Protein AF-A0A7L1SGS3-F1 (afdb_monomer_lite)

Sequence (192 aa):
SLKTLIPHTDGEKLSKAAILQQTAEYIFSLEQEKTRLLQQNTQLKRFIQEFSGSSPKRRRAEDKDEGIGSPDIWEDEKAEDLRREMIELRQQLDKERSVRMMLEEQVRSLEAHMYPEKLKVIAQQVQLQQQQEQVRLLHQEKLEREQQIRTQLLPSHAPPAPTHHPTVIVPAPPPSHHVTVVTMGPSSVINT

Organism: Aramus guarauna (NCBI:txid54356)

Radius of gyration: 50.75 Å; chains: 1; bounding box: 124×32×112 Å

Structure (mmCIF, N/CA/C/O backbone):
data_AF-A0A7L1SGS3-F1
#
_entry.id   AF-A0A7L1SGS3-F1
#
loop_
_atom_site.group_PDB
_atom_site.id
_atom_site.type_symbol
_atom_site.label_atom_id
_atom_site.label_alt_id
_atom_site.label_comp_id
_atom_site.label_asym_id
_atom_site.label_entity_id
_atom_site.label_seq_id
_atom_site.pdbx_PDB_ins_code
_atom_site.Cartn_x
_atom_site.Cartn_y
_atom_site.Cartn_z
_atom_site.occupancy
_atom_site.B_iso_or_equiv
_atom_site.auth_seq_id
_atom_site.auth_comp_id
_atom_site.auth_asym_id
_atom_site.auth_atom_id
_atom_site.pdbx_PDB_model_num
ATOM 1 N N . SER A 1 1 ? 27.001 -10.74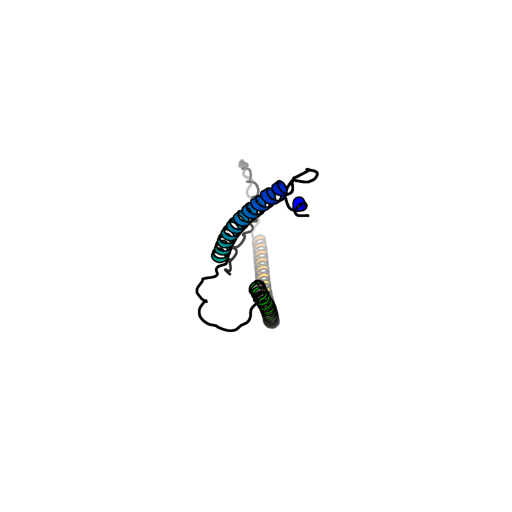2 -40.747 1.00 82.62 1 SER A N 1
ATOM 2 C CA . SER A 1 1 ? 27.158 -9.866 -41.932 1.00 82.62 1 SER A CA 1
ATOM 3 C C . SER A 1 1 ? 26.370 -8.594 -41.670 1.00 82.62 1 SER A C 1
ATOM 5 O O . SER A 1 1 ? 25.299 -8.734 -41.105 1.00 82.62 1 SER A O 1
ATOM 7 N N . LEU A 1 2 ? 26.840 -7.394 -42.047 1.00 86.38 2 LEU A N 1
ATOM 8 C CA . LEU A 1 2 ? 26.108 -6.132 -41.785 1.00 86.38 2 LEU A CA 1
ATOM 9 C C . LEU A 1 2 ? 24.661 -6.163 -42.298 1.00 86.38 2 LEU A C 1
ATOM 11 O O . LEU A 1 2 ? 23.760 -5.659 -41.644 1.00 86.38 2 LEU A O 1
ATOM 15 N N . LYS A 1 3 ? 24.437 -6.858 -43.416 1.00 86.19 3 LYS A N 1
ATOM 16 C CA . LYS A 1 3 ? 23.119 -7.051 -44.018 1.00 86.19 3 LYS A CA 1
ATOM 17 C C . LYS A 1 3 ? 22.059 -7.596 -43.041 1.00 86.19 3 LYS A C 1
ATOM 19 O O . LYS A 1 3 ? 20.924 -7.172 -43.112 1.00 86.19 3 LYS A O 1
ATOM 24 N N . THR A 1 4 ? 22.407 -8.476 -42.098 1.00 89.69 4 THR A N 1
ATOM 25 C CA . THR A 1 4 ? 21.419 -9.075 -41.170 1.00 89.69 4 THR A CA 1
ATOM 26 C C . THR A 1 4 ? 20.940 -8.121 -40.073 1.00 89.69 4 THR A C 1
ATOM 28 O O . THR A 1 4 ? 20.068 -8.483 -39.295 1.00 89.69 4 THR A O 1
ATOM 31 N N . LEU A 1 5 ? 21.561 -6.947 -39.946 1.00 90.81 5 LEU A N 1
ATOM 32 C CA . LEU A 1 5 ? 21.212 -5.930 -38.950 1.00 90.81 5 LEU A CA 1
ATOM 33 C C . LEU A 1 5 ? 20.372 -4.797 -39.549 1.00 90.81 5 LEU A C 1
ATOM 35 O O . LEU A 1 5 ? 19.861 -3.970 -38.799 1.00 90.81 5 LEU A O 1
ATOM 39 N N . ILE A 1 6 ? 20.245 -4.749 -40.879 1.00 89.94 6 ILE A N 1
ATOM 40 C CA . ILE A 1 6 ? 19.448 -3.746 -41.580 1.00 89.94 6 ILE A CA 1
ATOM 41 C C . ILE A 1 6 ? 18.007 -4.273 -41.661 1.00 89.94 6 ILE A C 1
ATOM 43 O O . ILE A 1 6 ? 17.799 -5.353 -42.231 1.00 89.94 6 ILE A O 1
ATOM 47 N N . PRO A 1 7 ? 17.014 -3.545 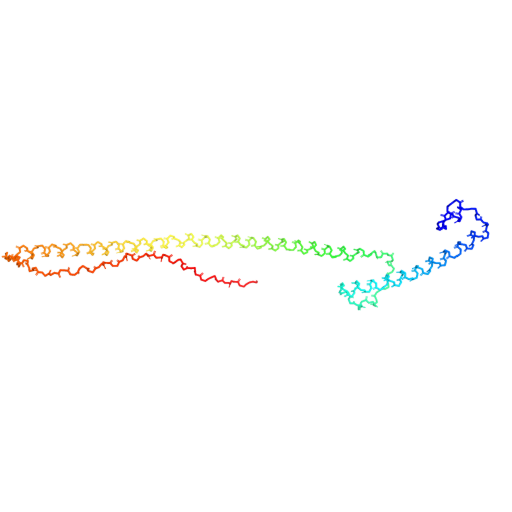-41.115 1.00 88.12 7 PRO A N 1
ATOM 48 C CA . PRO A 1 7 ? 15.622 -3.978 -41.127 1.00 88.12 7 PRO A CA 1
ATOM 49 C C . PRO A 1 7 ? 15.131 -4.298 -42.541 1.00 88.12 7 PRO A C 1
ATOM 51 O O . PRO A 1 7 ? 15.420 -3.565 -43.483 1.00 88.12 7 PRO A O 1
ATOM 54 N N . HIS A 1 8 ? 14.348 -5.369 -42.676 1.00 81.44 8 HIS A N 1
ATOM 55 C CA . HIS A 1 8 ? 13.628 -5.722 -43.908 1.00 81.44 8 HIS A CA 1
ATOM 56 C C . HIS A 1 8 ? 14.492 -6.016 -45.155 1.00 81.44 8 HIS A C 1
ATOM 58 O O . HIS A 1 8 ? 13.982 -5.940 -46.266 1.00 81.44 8 HIS A O 1
ATOM 64 N N . THR A 1 9 ? 15.766 -6.404 -45.005 1.00 80.94 9 THR A N 1
ATOM 65 C CA . THR A 1 9 ? 16.658 -6.727 -46.150 1.00 80.94 9 THR A CA 1
ATOM 66 C C . THR A 1 9 ? 16.855 -8.232 -46.404 1.00 80.94 9 THR A C 1
ATOM 68 O O . THR A 1 9 ? 17.730 -8.652 -47.180 1.00 80.94 9 THR A O 1
ATOM 71 N N . ASP A 1 10 ? 16.053 -9.079 -45.756 1.00 75.00 10 ASP A N 1
ATOM 72 C CA . ASP A 1 10 ? 16.186 -10.533 -45.839 1.00 75.00 10 ASP A CA 1
ATOM 73 C C . ASP A 1 10 ? 15.899 -11.039 -47.260 1.00 75.00 10 ASP A C 1
ATOM 75 O O . ASP A 1 10 ? 14.855 -10.784 -47.852 1.00 75.00 10 ASP A O 1
ATOM 79 N N . GLY A 1 11 ? 16.866 -11.758 -47.838 1.00 72.00 11 GLY A N 1
ATOM 80 C CA . GLY A 1 11 ? 16.771 -12.290 -49.204 1.00 72.00 11 GLY A CA 1
ATOM 81 C C . GLY A 1 11 ? 17.168 -11.327 -50.334 1.00 72.00 11 GLY A C 1
ATOM 82 O O . GLY A 1 11 ? 17.450 -11.794 -51.437 1.00 72.00 11 GLY A O 1
ATOM 83 N N . GLU A 1 12 ? 17.322 -10.023 -50.083 1.00 84.06 12 GLU A N 1
ATOM 84 C CA . GLU A 1 12 ? 17.633 -9.045 -51.139 1.00 84.06 12 GLU A CA 1
ATOM 85 C C . GLU A 1 12 ? 19.131 -9.024 -51.514 1.00 84.06 12 GLU A C 1
ATOM 87 O O . GLU A 1 12 ? 20.019 -8.992 -50.654 1.00 84.06 12 GLU A O 1
ATOM 92 N N . LYS A 1 13 ? 19.471 -9.059 -52.809 1.00 89.12 13 LYS A N 1
ATOM 93 C CA . LYS A 1 13 ? 20.871 -8.959 -53.266 1.00 89.12 13 LYS A CA 1
ATOM 94 C C . LYS A 1 13 ? 21.319 -7.495 -53.298 1.00 89.12 13 LYS A C 1
ATOM 96 O O . LYS A 1 13 ? 21.222 -6.834 -54.324 1.00 89.12 13 LYS A O 1
ATOM 101 N N . LEU A 1 14 ? 21.860 -7.019 -52.182 1.00 86.88 14 LEU A N 1
ATOM 102 C CA . LEU A 1 14 ? 22.422 -5.675 -52.062 1.00 86.88 14 LEU A CA 1
ATOM 103 C C . LEU A 1 14 ? 23.906 -5.644 -52.454 1.00 86.88 14 LEU A C 1
ATOM 105 O O . LEU A 1 14 ? 24.681 -6.544 -52.113 1.00 86.88 14 LEU A O 1
ATOM 109 N N . SER A 1 15 ? 24.318 -4.584 -53.152 1.00 93.69 15 SER A N 1
ATOM 110 C CA . SER A 1 15 ? 25.735 -4.308 -53.403 1.00 93.69 15 SER A CA 1
ATOM 111 C C . SER A 1 15 ? 26.447 -3.911 -52.101 1.00 93.69 15 SER A C 1
ATOM 113 O O . SER A 1 15 ? 25.812 -3.455 -51.151 1.00 93.69 15 SER A O 1
ATOM 115 N N . LYS A 1 16 ? 27.782 -4.036 -52.040 1.00 94.50 16 LYS A N 1
ATOM 116 C CA . LYS A 1 16 ? 28.557 -3.609 -50.854 1.00 94.50 16 LYS A CA 1
ATOM 117 C C . LYS A 1 16 ? 28.303 -2.138 -50.497 1.00 94.50 16 LYS A C 1
ATOM 119 O O . LYS A 1 16 ? 28.171 -1.823 -49.322 1.00 94.50 16 LYS A O 1
ATOM 124 N N . ALA A 1 17 ? 28.200 -1.267 -51.503 1.00 95.19 17 ALA A N 1
ATOM 125 C CA . ALA A 1 17 ? 27.897 0.149 -51.305 1.00 95.19 17 ALA A CA 1
ATOM 126 C C . ALA A 1 17 ? 26.479 0.361 -50.750 1.00 95.19 17 ALA A C 1
ATOM 128 O O . ALA A 1 17 ? 26.310 1.135 -49.816 1.00 95.19 17 ALA A O 1
ATOM 129 N N . ALA A 1 18 ? 25.484 -0.375 -51.257 1.00 93.94 18 ALA A N 1
ATOM 130 C CA . ALA A 1 18 ? 24.111 -0.294 -50.760 1.00 93.94 18 ALA A CA 1
ATOM 131 C C . ALA A 1 18 ? 23.994 -0.766 -49.302 1.00 93.94 18 ALA A C 1
ATOM 133 O O . ALA A 1 18 ? 23.345 -0.103 -48.500 1.00 93.94 18 ALA A O 1
ATOM 134 N N . ILE A 1 19 ? 24.682 -1.858 -48.939 1.00 93.69 19 ILE A N 1
ATOM 135 C CA . ILE A 1 19 ? 24.735 -2.337 -47.549 1.00 93.69 19 ILE A CA 1
ATOM 136 C C . ILE A 1 19 ? 25.319 -1.253 -46.640 1.00 93.69 19 ILE A C 1
ATOM 138 O O . ILE A 1 19 ? 24.766 -0.989 -45.577 1.00 93.69 19 ILE A O 1
ATOM 142 N N . LEU A 1 20 ? 26.419 -0.611 -47.044 1.00 96.31 20 LEU A N 1
ATOM 143 C CA . LEU A 1 20 ? 27.051 0.440 -46.244 1.00 96.31 20 LEU A CA 1
ATOM 144 C C . LEU A 1 20 ? 26.158 1.679 -46.108 1.00 96.31 20 LEU A C 1
ATOM 146 O O . LEU A 1 20 ? 26.027 2.195 -45.001 1.00 96.31 20 LEU A O 1
ATOM 150 N N . GLN A 1 21 ? 25.510 2.111 -47.193 1.00 95.69 21 GLN A N 1
ATOM 151 C CA . GLN A 1 21 ? 24.604 3.261 -47.188 1.00 95.69 21 GLN A CA 1
ATOM 152 C C . GLN A 1 21 ? 23.404 3.031 -46.261 1.00 95.69 21 GLN A C 1
ATOM 154 O O . GLN A 1 21 ? 23.169 3.821 -45.350 1.00 95.69 21 GLN A O 1
ATOM 159 N N . GLN A 1 22 ? 22.702 1.908 -46.429 1.00 94.94 22 GLN A N 1
ATOM 160 C CA . GLN A 1 22 ? 21.565 1.553 -45.577 1.00 94.94 22 GLN A CA 1
ATOM 161 C C . GLN A 1 22 ? 21.982 1.363 -44.112 1.00 94.94 22 GLN A C 1
ATOM 163 O O . GLN A 1 22 ? 21.249 1.742 -43.203 1.00 94.94 22 GLN A O 1
ATOM 168 N N . THR A 1 23 ? 23.181 0.822 -43.861 1.00 95.62 23 THR A N 1
ATOM 169 C CA . THR A 1 23 ? 23.724 0.724 -42.496 1.00 95.62 23 THR A CA 1
ATOM 170 C C . THR A 1 23 ? 23.938 2.113 -41.891 1.00 95.62 23 THR A C 1
ATOM 172 O O . THR A 1 23 ? 23.578 2.326 -40.738 1.00 95.62 23 THR A O 1
ATOM 175 N N . ALA A 1 24 ? 24.497 3.062 -42.647 1.00 97.12 24 ALA A N 1
ATOM 176 C CA . ALA A 1 24 ? 24.730 4.423 -42.167 1.00 97.12 24 ALA A CA 1
ATOM 177 C C . ALA A 1 24 ? 23.416 5.157 -41.849 1.00 97.12 24 ALA A C 1
ATOM 179 O O . ALA A 1 24 ? 23.291 5.769 -40.790 1.00 97.12 24 ALA A O 1
ATOM 180 N N . GLU A 1 25 ? 22.415 5.042 -42.723 1.00 96.38 25 GLU A N 1
ATOM 181 C CA . GLU A 1 25 ? 21.079 5.616 -42.513 1.00 96.38 25 GLU A CA 1
ATOM 182 C C . GLU A 1 25 ? 20.373 5.004 -41.297 1.00 96.38 25 GLU A C 1
ATOM 184 O O . GLU A 1 25 ? 19.750 5.715 -40.500 1.00 96.38 25 GLU A O 1
ATOM 189 N N . TYR A 1 26 ? 20.504 3.688 -41.114 1.00 97.44 26 TYR A N 1
ATOM 190 C CA . TYR A 1 26 ? 19.926 2.996 -39.969 1.00 97.44 26 TYR A CA 1
ATOM 191 C C . TYR A 1 26 ? 20.605 3.392 -38.653 1.00 97.44 26 TYR A C 1
ATOM 193 O O . TYR A 1 26 ? 19.910 3.676 -37.678 1.00 97.44 26 TYR A O 1
ATOM 201 N N . ILE A 1 27 ? 21.940 3.493 -38.629 1.00 97.00 27 ILE A N 1
ATOM 202 C CA . ILE A 1 27 ? 22.686 4.004 -37.468 1.00 97.00 27 ILE A CA 1
ATOM 203 C C . ILE A 1 27 ? 22.201 5.411 -37.112 1.00 97.00 27 ILE A C 1
ATOM 205 O O . ILE A 1 27 ? 21.825 5.644 -35.967 1.00 97.00 27 ILE A O 1
ATOM 209 N N . PHE A 1 28 ? 22.125 6.317 -38.089 1.00 98.25 28 PHE A N 1
ATOM 210 C CA . PHE A 1 28 ? 21.667 7.687 -37.856 1.00 98.25 28 PHE A CA 1
ATOM 211 C C . PHE A 1 28 ? 20.241 7.738 -37.281 1.00 98.25 28 PHE A C 1
ATOM 213 O O . PHE A 1 28 ? 19.967 8.471 -36.328 1.00 98.25 28 PHE A O 1
ATOM 220 N N . SER A 1 29 ? 19.335 6.916 -37.816 1.00 97.19 29 SER A N 1
ATOM 221 C CA . SER A 1 29 ? 17.954 6.815 -37.328 1.00 97.19 29 SER A CA 1
ATOM 222 C C . SER A 1 29 ? 17.901 6.326 -35.876 1.00 97.19 29 SER A C 1
ATOM 224 O O . SER A 1 29 ? 17.210 6.913 -35.042 1.00 97.19 29 SER A O 1
ATOM 226 N N . LEU A 1 30 ? 18.678 5.290 -35.544 1.00 97.50 30 LEU A N 1
ATOM 227 C CA . LEU A 1 30 ? 18.785 4.773 -34.178 1.00 97.50 30 LEU A CA 1
ATOM 228 C C . LEU A 1 30 ? 19.397 5.796 -33.212 1.00 97.50 30 LEU A C 1
ATOM 230 O O . LEU A 1 30 ? 18.959 5.898 -32.066 1.00 97.50 30 LEU A O 1
ATOM 234 N N . GLU A 1 31 ? 20.390 6.568 -33.647 1.00 98.06 31 GLU A N 1
ATOM 235 C CA . GLU A 1 31 ? 21.005 7.629 -32.842 1.00 98.06 31 GLU A CA 1
ATOM 236 C C . GLU A 1 31 ? 20.018 8.765 -32.540 1.00 98.06 31 GLU A C 1
ATOM 238 O O . GLU A 1 31 ? 19.951 9.261 -31.404 1.00 98.06 31 GLU A O 1
ATOM 243 N N . GLN A 1 32 ? 19.202 9.141 -33.527 1.00 98.12 32 GLN A N 1
ATOM 244 C CA . GLN A 1 32 ? 18.136 10.120 -33.347 1.00 98.12 32 GLN A CA 1
ATOM 245 C C . GLN A 1 32 ? 17.063 9.600 -32.378 1.00 98.12 32 GLN A C 1
ATOM 247 O O . GLN A 1 32 ? 16.705 10.302 -31.426 1.00 98.12 32 GLN A O 1
ATOM 252 N N . GLU A 1 33 ? 16.598 8.359 -32.558 1.00 97.75 33 GLU A N 1
ATOM 253 C CA . GLU A 1 33 ? 15.594 7.742 -31.682 1.00 97.75 33 GLU A CA 1
ATOM 254 C C . GLU A 1 33 ? 16.125 7.586 -30.249 1.00 97.75 33 GLU A C 1
ATOM 256 O O . GLU A 1 33 ? 15.428 7.914 -29.292 1.00 97.75 33 GLU A O 1
ATOM 261 N N . LYS A 1 34 ? 17.394 7.194 -30.069 1.00 98.00 34 LYS A N 1
ATOM 262 C CA . LYS A 1 34 ? 18.050 7.146 -28.751 1.00 98.00 34 LYS A CA 1
ATOM 263 C C . LYS A 1 34 ? 17.997 8.503 -28.055 1.00 98.00 34 LYS A C 1
ATOM 265 O O . LYS A 1 34 ? 17.657 8.576 -26.874 1.00 98.00 34 LYS A O 1
ATOM 270 N N . THR A 1 35 ? 18.333 9.575 -28.771 1.00 97.88 35 THR A N 1
ATOM 271 C CA . THR A 1 35 ? 18.309 10.937 -28.220 1.00 97.88 35 THR A CA 1
ATOM 272 C C . THR A 1 35 ? 16.891 11.335 -27.806 1.00 97.88 35 THR A C 1
ATOM 274 O O . THR A 1 35 ? 16.687 11.850 -26.704 1.00 97.88 35 THR A O 1
ATOM 277 N N . ARG A 1 36 ? 15.894 11.028 -28.641 1.00 98.50 36 ARG A N 1
ATOM 278 C CA . ARG A 1 36 ? 14.475 11.269 -28.351 1.00 98.50 36 ARG A CA 1
ATOM 279 C C . ARG A 1 36 ? 13.987 10.478 -27.130 1.00 98.50 36 ARG A C 1
ATOM 281 O O . ARG A 1 36 ? 13.394 11.061 -26.222 1.00 98.50 36 ARG A O 1
ATOM 288 N N . LEU A 1 37 ? 14.286 9.181 -27.059 1.00 98.38 37 LEU A N 1
ATOM 289 C CA . LEU A 1 37 ? 13.920 8.311 -25.936 1.00 98.38 37 LEU A CA 1
ATOM 290 C C . LEU A 1 37 ? 14.604 8.729 -24.628 1.00 98.38 37 LEU A C 1
ATOM 292 O O . LEU A 1 37 ? 13.998 8.643 -23.559 1.00 98.38 37 LEU A O 1
ATOM 296 N N . LEU A 1 38 ? 15.849 9.212 -24.679 1.00 97.75 38 LEU A N 1
ATOM 297 C CA . LEU A 1 38 ? 16.544 9.759 -23.509 1.00 97.75 38 LEU A CA 1
ATOM 298 C C . LEU A 1 38 ? 15.862 11.028 -22.981 1.00 97.75 38 LEU A C 1
ATOM 300 O O . LEU A 1 38 ? 15.705 11.181 -21.766 1.00 97.75 38 LEU A O 1
ATOM 304 N N . GLN A 1 39 ? 15.418 11.918 -23.871 1.00 97.38 39 GLN A N 1
ATOM 305 C CA . GLN A 1 39 ? 14.658 13.110 -23.484 1.00 97.38 39 GLN A CA 1
ATOM 306 C C . GLN A 1 39 ? 13.320 12.736 -22.837 1.00 97.38 39 GLN A C 1
ATOM 308 O O . GLN A 1 39 ? 12.999 13.254 -21.764 1.00 97.38 39 GLN A O 1
ATOM 313 N N . GLN A 1 40 ? 12.581 11.789 -23.426 1.00 97.88 40 GLN A N 1
ATOM 314 C CA . GLN A 1 40 ? 11.330 11.280 -22.855 1.00 97.88 40 GLN A CA 1
ATOM 315 C C . GLN A 1 40 ? 11.552 10.638 -21.481 1.00 97.88 40 GLN A C 1
ATOM 317 O O . GLN A 1 40 ? 10.866 10.987 -20.525 1.00 97.88 40 GLN A O 1
ATOM 322 N N . ASN A 1 41 ? 12.561 9.776 -21.334 1.00 96.25 41 ASN A N 1
ATOM 323 C CA . ASN A 1 41 ? 12.905 9.175 -20.043 1.00 96.25 41 ASN A CA 1
ATOM 324 C C . ASN A 1 41 ? 13.271 10.223 -18.989 1.00 96.25 41 ASN A C 1
ATOM 326 O O . ASN A 1 41 ? 12.886 10.097 -17.830 1.00 96.25 41 ASN A O 1
ATOM 330 N N . THR A 1 42 ? 13.989 11.277 -19.374 1.00 93.25 42 THR A N 1
ATOM 331 C CA . THR A 1 42 ? 14.326 12.375 -18.457 1.00 93.25 42 THR A CA 1
ATOM 332 C C . THR A 1 42 ? 13.073 13.124 -17.995 1.00 93.25 42 THR A C 1
ATOM 334 O O . THR A 1 42 ? 12.971 13.500 -16.829 1.00 93.25 42 THR A O 1
ATOM 337 N N . GLN A 1 43 ? 12.096 13.333 -18.881 1.00 95.44 43 GLN A N 1
ATOM 338 C CA . GLN A 1 43 ? 10.805 13.924 -18.517 1.00 95.44 43 GLN A CA 1
ATOM 339 C C . GLN A 1 43 ? 9.992 13.008 -17.598 1.00 95.44 43 GLN A C 1
ATOM 341 O O . GLN A 1 43 ? 9.524 13.465 -16.561 1.00 95.44 43 GLN A O 1
ATOM 346 N N . LEU A 1 44 ? 9.877 11.721 -17.929 1.00 93.75 44 LEU A N 1
ATOM 347 C CA . LEU A 1 44 ? 9.152 10.745 -17.113 1.00 93.75 44 LEU A CA 1
ATOM 348 C C . LEU A 1 44 ? 9.759 10.610 -15.713 1.00 93.75 44 LEU A C 1
ATOM 350 O O . LEU A 1 44 ? 9.027 10.624 -14.729 1.00 93.75 44 LEU A O 1
ATOM 354 N N . LYS A 1 45 ? 11.093 10.571 -15.605 1.00 88.12 45 LYS A N 1
ATOM 355 C CA . LYS A 1 45 ? 11.791 10.567 -14.311 1.00 88.12 45 LYS A CA 1
ATOM 356 C C . LYS A 1 45 ? 11.456 11.797 -13.467 1.00 88.12 45 LYS A C 1
ATOM 358 O O . LYS A 1 45 ? 11.261 11.651 -12.266 1.00 88.12 45 LYS A O 1
ATOM 363 N N . ARG A 1 46 ? 11.352 12.985 -14.082 1.00 88.75 46 ARG A N 1
ATOM 364 C CA . ARG A 1 46 ? 10.917 14.204 -13.378 1.00 88.75 46 ARG A CA 1
ATOM 365 C C . ARG A 1 46 ? 9.479 14.097 -12.892 1.00 88.75 46 ARG A C 1
ATOM 367 O O . ARG A 1 46 ? 9.249 14.339 -11.717 1.00 88.75 46 ARG A O 1
ATOM 374 N N . PHE A 1 47 ? 8.548 13.662 -13.742 1.00 84.19 47 PHE A N 1
ATOM 375 C CA . PHE A 1 47 ? 7.158 13.457 -13.327 1.00 84.19 47 PHE A CA 1
ATOM 376 C C . PHE A 1 47 ? 7.059 12.487 -12.149 1.00 84.19 47 PHE A C 1
ATOM 378 O O . PHE A 1 47 ? 6.437 12.809 -11.144 1.00 84.19 47 PHE A O 1
ATOM 385 N N . ILE A 1 48 ? 7.723 11.333 -12.229 1.00 82.25 48 ILE A N 1
ATOM 386 C CA . ILE A 1 48 ? 7.732 10.355 -11.135 1.00 82.25 48 ILE A CA 1
ATOM 387 C C . ILE A 1 48 ? 8.291 10.986 -9.858 1.00 82.25 48 ILE A C 1
ATOM 389 O O . ILE A 1 48 ? 7.667 10.856 -8.813 1.00 82.25 48 ILE A O 1
ATOM 393 N N . GLN A 1 49 ? 9.408 11.714 -9.940 1.00 76.75 49 GLN A N 1
ATOM 394 C CA . GLN A 1 49 ? 10.015 12.385 -8.788 1.00 76.75 49 GLN A CA 1
ATOM 395 C C . GLN A 1 49 ? 9.096 13.451 -8.160 1.00 76.75 49 GLN A C 1
ATOM 397 O O . GLN A 1 49 ? 9.036 13.570 -6.934 1.00 76.75 49 GLN A O 1
ATOM 402 N N . GLU A 1 50 ? 8.387 14.218 -8.993 1.00 74.69 50 GLU A N 1
ATOM 403 C CA . GLU A 1 50 ? 7.428 15.245 -8.574 1.00 74.69 50 GLU A CA 1
ATOM 404 C C . GLU A 1 50 ? 6.209 14.625 -7.872 1.00 74.69 50 GLU A C 1
ATOM 406 O O . GLU A 1 50 ? 5.787 15.123 -6.828 1.00 74.69 50 GLU A O 1
ATOM 411 N N . PHE A 1 51 ? 5.686 13.503 -8.378 1.00 68.81 51 PHE A N 1
ATOM 412 C CA . PHE A 1 51 ? 4.556 12.792 -7.768 1.00 68.81 51 PHE A CA 1
ATOM 413 C C . PHE A 1 51 ? 4.951 11.897 -6.585 1.00 68.81 51 PHE A C 1
ATOM 415 O O . PHE A 1 51 ? 4.117 11.618 -5.727 1.00 68.81 51 PHE A O 1
ATOM 422 N N . SER A 1 52 ? 6.213 11.469 -6.493 1.00 63.81 52 SER A N 1
ATOM 423 C CA . SER A 1 52 ? 6.721 10.635 -5.397 1.00 63.81 52 SER A CA 1
ATOM 424 C C . SER A 1 52 ? 7.193 11.438 -4.174 1.00 63.81 52 SER A C 1
ATOM 426 O O . SER A 1 52 ? 7.743 10.851 -3.243 1.00 63.81 52 SER A O 1
ATOM 428 N N . GLY A 1 53 ? 7.028 12.767 -4.167 1.00 55.22 53 GLY A N 1
ATOM 429 C CA . GLY A 1 53 ? 7.286 13.632 -3.006 1.00 55.22 53 GLY A CA 1
ATOM 430 C C . GLY A 1 53 ? 8.762 13.910 -2.678 1.00 55.22 53 GLY A C 1
ATOM 431 O O . GLY A 1 53 ? 9.054 14.429 -1.600 1.00 55.22 53 GLY A O 1
ATOM 432 N N . SER A 1 54 ? 9.714 13.602 -3.569 1.00 51.41 54 SER A N 1
ATOM 433 C CA . SER A 1 54 ? 11.145 13.813 -3.291 1.00 51.41 54 SER A CA 1
ATOM 434 C C . SER A 1 54 ? 11.592 15.235 -3.653 1.00 51.41 54 SER A C 1
ATOM 436 O O . SER A 1 54 ? 11.824 15.572 -4.816 1.00 51.41 54 SER A O 1
ATOM 438 N N . SER A 1 55 ? 11.719 16.087 -2.631 1.00 42.31 55 SER A N 1
ATOM 439 C CA . SER A 1 55 ? 12.168 17.479 -2.765 1.00 42.31 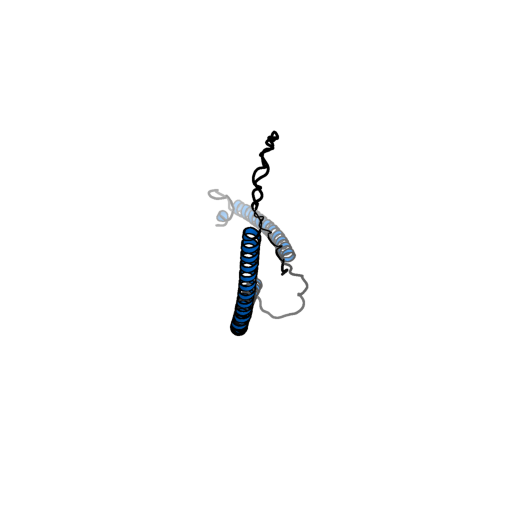55 SER A CA 1
ATOM 440 C C . SER A 1 55 ? 13.681 17.571 -3.081 1.00 42.31 55 SER A C 1
ATOM 442 O O . SER A 1 55 ? 14.479 16.973 -2.356 1.00 42.31 55 SER A O 1
ATOM 444 N N . PRO A 1 56 ? 14.140 18.351 -4.088 1.00 49.53 56 PRO A N 1
ATOM 445 C CA . PRO A 1 56 ? 15.534 18.354 -4.582 1.00 49.53 56 PRO A CA 1
ATOM 446 C C . PRO A 1 56 ? 16.652 18.881 -3.648 1.00 49.53 56 PRO A C 1
ATOM 448 O O . PRO A 1 56 ? 17.703 19.299 -4.135 1.00 49.53 56 PRO A O 1
ATOM 451 N N . LYS A 1 57 ? 16.476 18.932 -2.321 1.00 41.94 57 LYS A N 1
ATOM 452 C CA . LYS A 1 57 ? 17.305 19.787 -1.445 1.00 41.94 57 LYS A CA 1
ATOM 453 C C . LYS A 1 57 ? 18.549 19.148 -0.808 1.00 41.94 57 LYS A C 1
ATOM 455 O O . LYS A 1 57 ? 19.293 19.860 -0.142 1.00 41.94 57 LYS A O 1
ATOM 460 N N . ARG A 1 58 ? 18.840 17.861 -1.024 1.00 45.47 58 ARG A N 1
ATOM 461 C CA . ARG A 1 58 ? 20.049 17.204 -0.476 1.00 45.47 58 ARG A CA 1
ATOM 462 C C . ARG A 1 58 ? 21.031 16.804 -1.573 1.00 45.47 58 ARG A C 1
ATOM 464 O O . ARG A 1 58 ? 21.194 15.635 -1.889 1.00 45.47 58 ARG A O 1
ATOM 471 N N . ARG A 1 59 ? 21.691 17.793 -2.173 1.00 46.03 59 ARG A N 1
ATOM 472 C CA . ARG A 1 59 ? 22.879 17.573 -3.015 1.00 46.03 59 ARG A CA 1
ATOM 473 C C . ARG A 1 59 ? 23.951 18.614 -2.714 1.00 46.03 59 ARG A C 1
ATOM 475 O O . ARG A 1 59 ? 24.262 19.429 -3.573 1.00 46.03 59 ARG A O 1
ATOM 482 N N . ARG A 1 60 ? 24.501 18.613 -1.498 1.00 48.56 60 ARG A N 1
ATOM 483 C CA . ARG A 1 60 ? 25.866 19.101 -1.228 1.00 48.56 60 ARG A CA 1
ATOM 484 C C . ARG A 1 60 ? 26.435 18.346 -0.029 1.00 48.56 60 ARG A C 1
ATOM 486 O O . ARG A 1 60 ? 25.763 18.298 0.994 1.00 48.56 60 ARG A O 1
ATOM 493 N N . ALA A 1 61 ? 27.658 17.839 -0.202 1.00 48.72 61 ALA A N 1
ATOM 494 C CA . ALA A 1 61 ? 28.382 16.904 0.668 1.00 48.72 61 ALA A CA 1
ATOM 495 C C . ALA A 1 61 ? 27.705 15.518 0.691 1.00 48.72 61 ALA A C 1
ATOM 497 O O . ALA A 1 61 ? 26.550 15.402 1.068 1.00 48.72 61 ALA A O 1
ATOM 498 N N . GLU A 1 62 ? 28.309 14.443 0.198 1.00 43.16 62 GLU A N 1
ATOM 499 C CA . GLU A 1 62 ? 29.672 14.012 0.502 1.00 43.16 62 GLU A CA 1
ATOM 500 C C . GLU A 1 62 ? 30.391 13.289 -0.645 1.00 43.16 62 GLU A C 1
ATOM 502 O O . GLU A 1 62 ? 29.789 12.662 -1.513 1.00 43.16 62 GLU A O 1
ATOM 507 N N . ASP A 1 63 ? 31.712 13.428 -0.593 1.00 50.16 63 ASP A N 1
ATOM 508 C CA . ASP A 1 63 ? 32.741 12.887 -1.468 1.00 50.16 63 ASP A CA 1
ATOM 509 C C . ASP A 1 63 ? 33.242 11.562 -0.868 1.00 50.16 63 ASP A C 1
ATOM 511 O O . ASP A 1 63 ? 34.172 11.544 -0.059 1.00 50.16 63 ASP A O 1
ATOM 515 N N . LYS A 1 64 ? 32.572 10.452 -1.194 1.00 53.91 64 LYS A N 1
ATOM 516 C CA . LYS A 1 64 ? 33.094 9.093 -1.013 1.00 53.91 64 LYS A CA 1
ATOM 517 C C . LYS A 1 64 ? 32.636 8.228 -2.180 1.00 53.91 64 LYS A C 1
ATOM 519 O O . LYS A 1 64 ? 31.451 8.028 -2.419 1.00 53.91 64 LYS A O 1
ATOM 524 N N . ASP A 1 65 ? 33.643 7.774 -2.902 1.00 57.25 65 ASP A N 1
ATOM 525 C CA . ASP A 1 65 ? 33.672 6.688 -3.866 1.00 57.25 65 ASP A CA 1
ATOM 526 C C . ASP A 1 65 ? 32.936 5.431 -3.358 1.00 57.25 65 ASP A C 1
ATOM 528 O O . ASP A 1 65 ? 33.536 4.528 -2.792 1.00 57.25 65 ASP A O 1
ATOM 532 N N . GLU A 1 66 ? 31.616 5.397 -3.545 1.00 56.16 66 GLU A N 1
ATOM 533 C CA . GLU A 1 66 ? 30.820 4.170 -3.638 1.00 56.16 66 GLU A CA 1
ATOM 534 C C . GLU A 1 66 ? 29.949 4.249 -4.896 1.00 56.16 66 GLU A C 1
ATOM 536 O O . GLU A 1 66 ? 28.721 4.380 -4.875 1.00 56.16 66 GLU A O 1
ATOM 541 N N . GLY A 1 67 ? 30.602 4.196 -6.055 1.00 52.50 67 GLY A N 1
ATOM 542 C CA . GLY A 1 67 ? 29.904 3.800 -7.269 1.00 52.50 67 GLY A CA 1
ATOM 543 C C . GLY A 1 67 ? 29.510 2.335 -7.125 1.00 52.50 67 GLY A C 1
ATOM 544 O O . GLY A 1 67 ? 30.391 1.501 -7.258 1.00 52.50 67 GLY A O 1
ATOM 545 N N . ILE A 1 68 ? 28.266 2.033 -6.723 1.00 40.94 68 ILE A N 1
ATOM 546 C CA . ILE A 1 68 ? 27.126 1.552 -7.543 1.00 40.94 68 ILE A CA 1
ATOM 547 C C . ILE A 1 68 ? 25.878 1.480 -6.625 1.00 40.94 68 ILE A C 1
ATOM 549 O O . ILE A 1 68 ? 25.449 0.411 -6.200 1.00 40.94 68 ILE A O 1
ATOM 553 N N . GLY A 1 69 ? 25.274 2.620 -6.281 1.00 41.38 69 GLY A N 1
ATOM 554 C CA . GLY A 1 69 ? 23.983 2.628 -5.581 1.00 41.38 69 GLY A CA 1
ATOM 555 C C . GLY A 1 69 ? 22.850 2.232 -6.529 1.00 41.38 69 GLY A C 1
ATOM 556 O O . GLY A 1 69 ? 22.370 3.070 -7.296 1.00 41.38 69 GLY A O 1
ATOM 557 N N . SER A 1 70 ? 22.444 0.960 -6.513 1.00 43.25 70 SER A N 1
ATOM 558 C CA . SER A 1 70 ? 21.251 0.483 -7.221 1.00 43.25 70 SER A CA 1
ATOM 559 C C . SER A 1 70 ? 20.008 1.285 -6.795 1.00 43.25 70 SER A C 1
ATOM 561 O O . SER A 1 70 ? 19.853 1.573 -5.607 1.00 43.25 70 SER A O 1
ATOM 563 N N . PRO A 1 71 ? 19.089 1.620 -7.723 1.00 50.97 71 PRO A N 1
ATOM 564 C CA . PRO A 1 71 ? 17.816 2.271 -7.397 1.00 50.97 71 PRO A CA 1
ATOM 565 C C . PRO A 1 71 ? 16.954 1.534 -6.351 1.00 50.97 71 PRO A C 1
ATOM 567 O O . PRO A 1 71 ? 16.095 2.170 -5.747 1.00 50.97 71 PRO A O 1
ATOM 570 N N . ASP A 1 72 ? 17.221 0.246 -6.099 1.00 48.78 72 ASP A N 1
ATOM 571 C CA . ASP A 1 72 ? 16.496 -0.610 -5.145 1.00 48.78 72 ASP A CA 1
ATOM 572 C C . ASP A 1 72 ? 16.704 -0.262 -3.665 1.00 48.78 72 ASP A C 1
ATOM 574 O O . ASP A 1 72 ? 15.874 -0.637 -2.844 1.00 48.78 72 ASP A O 1
ATOM 578 N N . ILE A 1 73 ? 17.758 0.472 -3.287 1.00 54.25 73 ILE A N 1
ATOM 579 C CA . ILE A 1 73 ? 18.053 0.738 -1.862 1.00 54.25 73 ILE A CA 1
ATOM 580 C C . ILE A 1 73 ? 16.910 1.516 -1.186 1.00 54.25 73 ILE A C 1
ATOM 582 O O . ILE A 1 73 ? 16.598 1.272 -0.027 1.00 54.25 73 ILE A O 1
ATOM 586 N N . TRP A 1 74 ? 16.233 2.408 -1.917 1.00 50.53 74 TRP A N 1
ATOM 587 C CA . TRP A 1 74 ? 15.110 3.190 -1.382 1.00 50.53 74 TRP A CA 1
ATOM 588 C C . TRP A 1 74 ? 13.808 2.387 -1.274 1.00 50.53 74 TRP A C 1
ATOM 590 O O . TRP A 1 74 ? 12.967 2.699 -0.432 1.00 50.53 74 TRP A O 1
ATOM 600 N N . GLU A 1 75 ? 13.605 1.388 -2.139 1.00 57.53 75 GLU A N 1
ATOM 601 C CA . GLU A 1 75 ? 12.466 0.470 -2.024 1.00 57.53 75 GLU A CA 1
ATOM 602 C C . GLU A 1 75 ? 12.690 -0.530 -0.891 1.00 57.53 75 GLU A C 1
ATOM 604 O O . GLU A 1 75 ? 11.759 -0.797 -0.132 1.00 57.53 75 GLU A O 1
ATOM 609 N N . ASP A 1 76 ? 13.925 -1.000 -0.716 1.00 64.56 76 ASP A N 1
ATOM 610 C CA . ASP A 1 76 ? 14.301 -1.889 0.379 1.00 64.56 76 ASP A CA 1
ATOM 611 C C . ASP A 1 76 ? 14.267 -1.162 1.733 1.00 64.56 76 ASP A C 1
ATOM 613 O O . ASP A 1 76 ? 13.718 -1.686 2.694 1.00 64.56 76 ASP A O 1
ATOM 617 N N . GLU A 1 77 ? 14.710 0.099 1.809 1.00 70.69 77 GLU A N 1
ATOM 618 C CA . GLU A 1 77 ? 14.608 0.915 3.029 1.00 70.69 77 GLU A CA 1
ATOM 619 C C . GLU A 1 77 ? 13.145 1.155 3.436 1.00 70.69 77 GLU A C 1
ATOM 621 O O . GLU A 1 77 ? 12.797 0.997 4.606 1.00 70.69 77 GLU A O 1
ATOM 626 N N . LYS A 1 78 ? 12.256 1.421 2.467 1.00 77.31 78 LYS A N 1
ATOM 627 C CA . LYS A 1 78 ? 10.807 1.513 2.714 1.00 77.31 78 LYS A CA 1
ATOM 628 C C . LYS A 1 78 ? 10.186 0.175 3.106 1.00 77.31 78 LYS A C 1
ATOM 630 O O . LYS A 1 78 ? 9.281 0.146 3.938 1.00 77.31 78 LYS A O 1
ATOM 635 N N . ALA A 1 79 ? 10.626 -0.927 2.503 1.00 82.12 79 ALA A N 1
ATOM 636 C CA . ALA A 1 79 ? 10.155 -2.260 2.863 1.00 82.12 79 ALA A CA 1
ATOM 637 C C . ALA A 1 79 ? 10.600 -2.634 4.284 1.00 82.12 79 ALA A C 1
ATOM 639 O O . ALA A 1 79 ? 9.823 -3.208 5.046 1.00 82.12 79 ALA A O 1
ATOM 640 N N . GLU A 1 80 ? 11.819 -2.263 4.660 1.00 87.12 80 GLU A N 1
ATOM 641 C CA . GLU A 1 80 ? 12.368 -2.415 6.001 1.00 87.12 80 GLU A CA 1
ATOM 642 C C . GLU A 1 80 ? 11.662 -1.513 7.025 1.00 87.12 80 GLU A C 1
ATOM 644 O O . GLU A 1 80 ? 11.349 -1.974 8.123 1.00 87.12 80 GLU A O 1
ATOM 649 N N . ASP A 1 81 ? 11.327 -0.268 6.672 1.00 89.75 81 ASP A N 1
ATOM 650 C CA . ASP A 1 81 ? 10.489 0.610 7.500 1.00 89.75 81 ASP A CA 1
ATOM 651 C C . ASP A 1 81 ? 9.102 0.011 7.724 1.00 89.75 81 ASP A C 1
ATOM 653 O O . ASP A 1 81 ? 8.640 -0.074 8.862 1.00 89.75 81 ASP A O 1
ATOM 657 N N . LEU A 1 82 ? 8.464 -0.494 6.666 1.00 93.50 82 LEU A N 1
ATOM 658 C CA . LEU A 1 82 ? 7.160 -1.136 6.777 1.00 93.50 82 LEU A CA 1
ATOM 659 C C . LEU A 1 82 ? 7.236 -2.416 7.620 1.00 93.50 82 LEU A C 1
ATOM 661 O O . LEU A 1 82 ? 6.332 -2.689 8.405 1.00 93.50 82 LEU A O 1
ATOM 665 N N . ARG A 1 83 ? 8.319 -3.200 7.515 1.00 94.94 83 ARG A N 1
ATOM 666 C CA . ARG A 1 83 ? 8.565 -4.365 8.385 1.00 94.94 83 ARG A CA 1
ATOM 667 C C . ARG A 1 83 ? 8.708 -3.950 9.848 1.00 94.94 83 ARG A C 1
ATOM 669 O O . ARG A 1 83 ? 8.111 -4.602 10.706 1.00 94.94 83 ARG A O 1
ATOM 676 N N . ARG A 1 84 ? 9.459 -2.881 10.135 1.00 96.62 84 ARG A N 1
ATOM 677 C CA . ARG A 1 84 ? 9.597 -2.320 11.488 1.00 96.62 84 ARG A CA 1
ATOM 678 C C . ARG A 1 84 ? 8.247 -1.877 12.042 1.00 96.62 84 ARG A C 1
ATOM 680 O O . ARG A 1 84 ? 7.863 -2.339 13.114 1.00 96.62 84 ARG A O 1
ATOM 687 N N . GLU A 1 85 ? 7.491 -1.093 11.281 1.00 95.88 85 GLU A N 1
ATOM 688 C CA . GLU A 1 85 ? 6.151 -0.636 11.662 1.00 95.88 85 GLU A CA 1
ATOM 689 C C . GLU A 1 85 ? 5.208 -1.822 11.923 1.00 95.88 85 GLU A C 1
ATOM 691 O O . GLU A 1 85 ? 4.506 -1.869 12.930 1.00 95.88 85 GLU A O 1
ATOM 696 N N . MET A 1 86 ? 5.248 -2.848 11.071 1.00 97.06 86 MET A N 1
ATOM 697 C CA . MET A 1 86 ? 4.443 -4.062 11.223 1.00 97.06 86 MET A CA 1
ATOM 698 C C . MET A 1 86 ? 4.766 -4.804 12.532 1.00 97.06 86 MET A C 1
ATOM 700 O O . MET A 1 86 ? 3.864 -5.287 13.221 1.00 97.06 86 MET A O 1
ATOM 704 N N . ILE A 1 87 ? 6.046 -4.869 12.906 1.00 98.00 87 ILE A N 1
ATOM 705 C CA . ILE A 1 87 ? 6.503 -5.453 14.173 1.00 98.00 87 ILE A CA 1
ATOM 706 C C . ILE A 1 87 ? 6.055 -4.600 15.368 1.00 98.00 87 ILE A C 1
ATOM 708 O O . ILE A 1 87 ? 5.591 -5.149 16.369 1.00 98.00 87 ILE A O 1
ATOM 712 N N . GLU A 1 88 ? 6.159 -3.277 15.278 1.00 97.81 88 GLU A N 1
ATOM 713 C CA . GLU A 1 88 ? 5.722 -2.359 16.333 1.00 97.81 88 GLU A CA 1
ATOM 714 C C . GLU A 1 88 ? 4.209 -2.428 16.564 1.00 97.81 88 GLU A C 1
ATOM 716 O O . GLU A 1 88 ? 3.770 -2.556 17.709 1.00 97.81 88 GLU A O 1
ATOM 721 N N . LEU A 1 89 ? 3.413 -2.446 15.493 1.00 98.25 89 LEU A N 1
ATOM 722 C CA . LEU A 1 89 ? 1.959 -2.597 15.559 1.00 98.25 89 LEU A CA 1
ATOM 723 C C . LEU A 1 89 ? 1.556 -3.928 16.207 1.00 98.25 89 LEU A C 1
ATOM 725 O O . LEU A 1 89 ? 0.650 -3.962 17.042 1.00 98.25 89 LEU A O 1
ATOM 729 N N . ARG A 1 90 ? 2.256 -5.029 15.891 1.00 98.00 90 ARG A N 1
ATOM 730 C CA . ARG A 1 90 ? 2.045 -6.318 16.579 1.00 98.00 90 ARG A CA 1
ATOM 731 C C . ARG A 1 90 ? 2.309 -6.202 18.079 1.00 98.00 90 ARG A C 1
ATOM 733 O O . ARG A 1 90 ? 1.478 -6.629 18.875 1.00 98.00 90 ARG A O 1
ATOM 740 N N . GLN A 1 91 ? 3.428 -5.591 18.469 1.00 98.44 91 GLN A N 1
ATOM 741 C CA . GLN A 1 91 ? 3.762 -5.403 19.883 1.00 98.44 91 GLN A CA 1
ATOM 742 C C . GLN A 1 91 ? 2.745 -4.517 20.610 1.00 98.44 91 GLN A C 1
ATOM 744 O O . GLN A 1 91 ? 2.426 -4.774 21.770 1.00 98.44 91 GLN A O 1
ATOM 749 N N . GLN A 1 92 ? 2.238 -3.469 19.959 1.00 98.44 92 GLN A N 1
ATOM 750 C CA . GLN A 1 92 ? 1.192 -2.612 20.518 1.00 98.44 92 GLN A CA 1
ATOM 751 C C . GLN A 1 92 ? -0.106 -3.391 20.744 1.00 98.44 92 GLN A C 1
ATOM 753 O O . GLN A 1 92 ? -0.673 -3.306 21.833 1.00 98.44 92 GLN A O 1
ATOM 758 N N . LEU A 1 93 ? -0.526 -4.210 19.776 1.00 98.44 93 LEU A N 1
ATOM 759 C CA . LEU A 1 93 ? -1.713 -5.053 19.908 1.00 98.44 93 LEU A CA 1
ATOM 760 C C . LEU A 1 93 ? -1.580 -6.058 21.062 1.00 98.44 93 LEU A C 1
ATOM 762 O O . LEU A 1 93 ? -2.529 -6.264 21.819 1.00 98.44 93 LEU A O 1
ATOM 766 N N . ASP A 1 94 ? -0.407 -6.668 21.234 1.00 98.44 94 ASP A N 1
ATOM 767 C CA . ASP A 1 94 ? -0.167 -7.612 22.331 1.00 98.44 94 ASP A CA 1
ATOM 768 C C . ASP A 1 94 ? -0.166 -6.917 23.702 1.00 98.44 94 ASP A C 1
ATOM 770 O O . ASP A 1 94 ? -0.726 -7.444 24.669 1.00 98.44 94 ASP A O 1
ATOM 774 N N . LYS A 1 95 ? 0.374 -5.694 23.786 1.00 98.38 95 LYS A N 1
ATOM 775 C CA . LYS A 1 95 ? 0.266 -4.851 24.989 1.00 98.38 95 LYS A CA 1
ATOM 776 C C . LYS A 1 95 ? -1.190 -4.504 25.300 1.00 98.38 95 LYS A C 1
ATOM 778 O O . LYS A 1 95 ? -1.606 -4.649 26.446 1.00 98.38 95 LYS A O 1
ATOM 783 N N . GLU A 1 96 ? -1.971 -4.095 24.300 1.00 98.38 96 GLU A N 1
ATOM 784 C CA . GLU A 1 96 ? -3.393 -3.775 24.471 1.00 98.38 96 GLU A CA 1
ATOM 785 C C . GLU A 1 96 ? -4.183 -4.996 24.952 1.00 98.38 96 GLU A C 1
ATOM 787 O O . GLU A 1 96 ? -4.949 -4.895 25.907 1.00 98.38 96 GLU A O 1
ATOM 792 N N . ARG A 1 97 ? -3.959 -6.168 24.346 1.00 98.56 97 ARG A N 1
ATOM 793 C CA . ARG A 1 97 ? -4.587 -7.430 24.763 1.00 98.56 97 ARG A CA 1
ATOM 794 C C . ARG A 1 97 ? -4.262 -7.780 26.210 1.00 98.56 97 ARG A C 1
ATOM 796 O O . ARG A 1 97 ? -5.163 -8.156 26.954 1.00 98.56 97 ARG A O 1
ATOM 803 N N . SER A 1 98 ? -3.001 -7.629 26.612 1.00 98.38 98 SER A N 1
ATOM 804 C CA . SER A 1 98 ? -2.563 -7.870 27.990 1.00 98.38 98 SER A CA 1
ATOM 805 C C . SER A 1 98 ? -3.264 -6.933 28.980 1.00 98.38 98 SER A C 1
ATOM 807 O O . SER A 1 98 ? -3.842 -7.384 29.970 1.00 98.38 98 SER A O 1
ATOM 809 N N . VAL A 1 99 ? -3.303 -5.633 28.675 1.00 98.38 99 VAL A N 1
ATOM 810 C CA . VAL A 1 99 ? -3.984 -4.638 29.516 1.00 98.38 99 VAL A CA 1
ATOM 811 C C . VAL A 1 99 ? -5.494 -4.878 29.558 1.00 98.38 99 VAL A C 1
ATOM 813 O O . VAL A 1 99 ? -6.084 -4.807 30.635 1.00 98.38 99 VAL A O 1
ATOM 816 N N . ARG A 1 100 ? -6.124 -5.207 28.423 1.00 98.44 100 ARG A N 1
ATOM 817 C CA . ARG A 1 100 ? -7.551 -5.550 28.356 1.00 98.44 100 ARG A CA 1
ATOM 818 C C . ARG A 1 100 ? -7.867 -6.747 29.245 1.00 98.44 100 ARG A C 1
ATOM 820 O O . ARG A 1 100 ? -8.778 -6.654 30.054 1.00 98.44 100 ARG A O 1
ATOM 827 N N . MET A 1 101 ? -7.083 -7.818 29.153 1.00 98.19 101 MET A N 1
ATOM 828 C CA . MET A 1 101 ? -7.245 -9.003 29.998 1.00 98.19 101 MET A CA 1
ATOM 829 C C . MET A 1 101 ? -7.129 -8.660 31.491 1.00 98.19 101 MET A C 1
ATOM 831 O O . MET A 1 101 ? -7.977 -9.074 32.278 1.00 98.19 101 MET A O 1
ATOM 835 N N . MET A 1 102 ? -6.138 -7.849 31.881 1.00 98.25 102 MET A N 1
ATOM 836 C CA . MET A 1 102 ? -5.977 -7.397 33.269 1.00 98.25 102 MET A CA 1
ATOM 837 C C . MET A 1 102 ? -7.180 -6.568 33.751 1.00 98.25 102 MET A C 1
ATOM 839 O O . MET A 1 102 ? -7.650 -6.748 34.873 1.00 98.25 102 MET A O 1
ATOM 843 N N . LEU A 1 103 ? -7.693 -5.657 32.922 1.00 98.12 103 LEU A N 1
ATOM 844 C CA . LEU A 1 103 ? -8.858 -4.840 33.269 1.00 98.12 103 LEU A CA 1
ATOM 845 C C . LEU A 1 103 ? -10.137 -5.676 33.355 1.00 98.12 103 LEU A C 1
ATOM 847 O O . LEU A 1 103 ? -10.914 -5.501 34.289 1.00 98.12 103 LEU A O 1
ATOM 851 N N . GLU A 1 104 ? -10.347 -6.608 32.428 1.00 97.88 104 GLU A N 1
ATOM 852 C CA . GLU A 1 104 ? -11.477 -7.540 32.461 1.00 97.88 104 GLU A CA 1
ATOM 853 C C . GLU A 1 104 ? -11.445 -8.428 33.712 1.00 97.88 104 GLU A C 1
ATOM 855 O O . GLU A 1 104 ? -12.490 -8.685 34.310 1.00 97.88 104 GLU A O 1
ATOM 860 N N . GLU A 1 105 ? -10.262 -8.861 34.151 1.00 97.81 105 GLU A N 1
ATOM 861 C CA . GLU A 1 105 ? -10.094 -9.595 35.406 1.00 97.81 105 GLU A CA 1
ATOM 862 C C . GLU A 1 105 ? -10.432 -8.726 36.627 1.00 97.81 105 GLU A C 1
ATOM 864 O O . GLU A 1 105 ? -11.170 -9.170 37.511 1.00 97.81 105 GLU A O 1
ATOM 869 N N . GLN A 1 106 ? -9.976 -7.469 36.659 1.00 97.75 106 GLN A N 1
ATOM 870 C CA . GLN A 1 106 ? -10.333 -6.533 37.730 1.00 97.75 106 GLN A CA 1
ATOM 871 C C . GLN A 1 106 ? -11.839 -6.253 37.774 1.00 97.75 106 GLN A C 1
ATOM 873 O O . GLN A 1 106 ? -12.428 -6.283 38.855 1.00 97.75 106 GLN A O 1
ATOM 878 N N . VAL A 1 107 ? -12.480 -6.037 36.620 1.00 97.06 107 VAL A N 1
ATOM 879 C CA . VAL A 1 107 ? -13.936 -5.849 36.523 1.00 97.06 107 VAL A CA 1
ATOM 880 C C . VAL A 1 107 ? -14.661 -7.082 37.045 1.00 97.06 107 VAL A C 1
ATOM 882 O O . VAL A 1 107 ? -15.497 -6.959 37.937 1.00 97.06 107 VAL A O 1
ATOM 885 N N . ARG A 1 108 ? -14.289 -8.277 36.574 1.00 96.94 108 ARG A N 1
ATOM 886 C CA . ARG A 1 108 ? -14.890 -9.539 37.023 1.00 96.94 108 ARG A CA 1
ATOM 887 C C . ARG A 1 108 ? -14.729 -9.738 38.533 1.00 96.94 108 ARG A C 1
ATOM 889 O O . ARG A 1 108 ? -15.663 -10.185 39.192 1.00 96.94 108 ARG A O 1
ATOM 896 N N . SER A 1 109 ? -13.569 -9.385 39.089 1.00 96.56 109 SER A N 1
ATOM 897 C CA . SER A 1 109 ? -13.304 -9.448 40.531 1.00 96.56 109 SER A CA 1
ATOM 898 C C . SER A 1 109 ? -14.184 -8.472 41.319 1.00 96.56 109 SER A C 1
ATOM 900 O O . SER A 1 109 ? -14.826 -8.868 42.294 1.00 96.56 109 SER A O 1
ATOM 902 N N . LEU A 1 110 ? -14.285 -7.213 40.885 1.00 95.06 110 LEU A N 1
ATOM 903 C CA . LEU A 1 110 ? -15.151 -6.213 41.518 1.00 95.06 110 LEU A CA 1
ATOM 904 C C . LEU A 1 110 ? -16.627 -6.617 41.455 1.00 95.06 110 LEU A C 1
ATOM 906 O O . LEU A 1 110 ? -17.344 -6.530 42.454 1.00 95.06 110 LEU A O 1
ATOM 910 N N . GLU A 1 111 ? -17.080 -7.108 40.303 1.00 94.31 111 GLU A N 1
ATOM 911 C CA . GLU A 1 111 ? -18.436 -7.619 40.125 1.00 94.31 111 GLU A CA 1
ATOM 912 C C . GLU A 1 111 ? -18.714 -8.804 41.047 1.00 94.31 111 GLU A C 1
ATOM 914 O O . GLU A 1 111 ? -19.753 -8.814 41.705 1.00 94.31 111 GLU A O 1
ATOM 919 N N . ALA A 1 112 ? -17.781 -9.751 41.179 1.00 95.19 112 ALA A N 1
ATOM 920 C CA . ALA A 1 112 ? -17.930 -10.897 42.073 1.00 95.19 112 ALA A CA 1
ATOM 921 C C . ALA A 1 112 ? -18.122 -10.485 43.545 1.00 95.19 112 ALA A C 1
ATOM 923 O O . ALA A 1 112 ? -18.874 -11.139 44.266 1.00 95.19 112 ALA A O 1
ATOM 924 N N . HIS A 1 113 ? -17.506 -9.383 43.986 1.00 93.38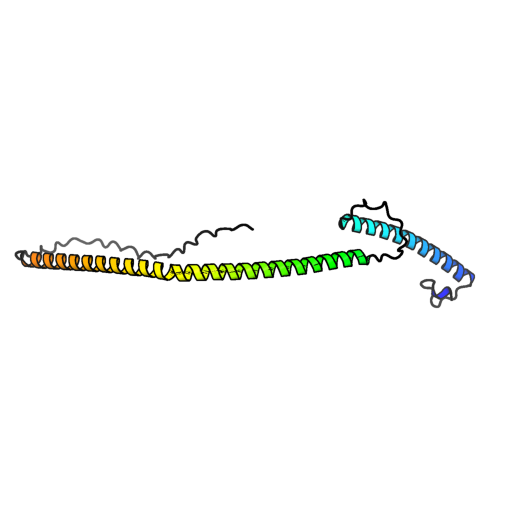 113 HIS A N 1
ATOM 925 C CA . HIS A 1 113 ? -17.685 -8.858 45.345 1.00 93.38 113 HIS A CA 1
ATOM 926 C C . HIS A 1 113 ? -18.990 -8.065 45.515 1.00 93.38 113 HIS A C 1
ATOM 928 O O . HIS A 1 113 ? -19.611 -8.107 46.575 1.00 93.38 113 HIS A O 1
ATOM 934 N N . MET A 1 114 ? -19.428 -7.343 44.482 1.00 92.75 114 MET A N 1
ATOM 935 C CA . MET A 1 114 ? -20.605 -6.467 44.537 1.00 92.75 114 MET A CA 1
ATOM 936 C C . MET A 1 114 ? -21.929 -7.185 44.260 1.00 92.75 114 MET A C 1
ATOM 938 O O . MET A 1 114 ? -22.973 -6.802 44.793 1.00 92.75 114 MET A O 1
ATOM 942 N N . TYR A 1 115 ? -21.909 -8.202 43.401 1.00 94.00 115 TYR A N 1
ATOM 943 C CA . TYR A 1 115 ? -23.099 -8.919 42.952 1.00 94.00 115 TYR A CA 1
ATOM 944 C C . TYR A 1 115 ? -23.883 -9.582 44.100 1.00 94.00 115 TYR A C 1
ATOM 946 O O . TYR A 1 115 ? -25.105 -9.409 44.136 1.00 94.00 115 TYR A O 1
ATOM 954 N N . PRO A 1 116 ? -23.241 -10.235 45.094 1.00 92.62 116 PRO A N 1
ATOM 955 C CA . PRO A 1 116 ? -23.948 -10.794 46.245 1.00 92.62 116 PRO A CA 1
ATOM 956 C C . PRO A 1 116 ? -24.744 -9.743 47.022 1.00 92.62 116 PRO A C 1
ATOM 958 O O . PRO A 1 116 ? -25.857 -10.015 47.464 1.00 92.62 116 PRO A O 1
ATOM 961 N N . GLU A 1 117 ? -24.205 -8.532 47.165 1.00 93.62 117 GLU A N 1
ATOM 962 C CA . GLU A 1 117 ? -24.873 -7.469 47.915 1.00 93.62 117 GLU A CA 1
ATOM 963 C C . GLU A 1 117 ? -26.078 -6.911 47.150 1.00 93.62 117 GLU A C 1
ATOM 965 O O . GLU A 1 117 ? -27.153 -6.745 47.725 1.00 93.62 117 GLU A O 1
ATOM 970 N N . LYS A 1 118 ? -25.955 -6.738 45.826 1.00 93.31 118 LYS A N 1
ATOM 971 C CA . LYS A 1 118 ? -27.095 -6.379 44.963 1.00 93.31 118 LYS A CA 1
ATOM 972 C C . LYS A 1 118 ? -28.226 -7.406 45.074 1.00 93.31 118 LYS A C 1
ATOM 974 O O . LYS A 1 118 ? -29.389 -7.026 45.194 1.00 93.31 118 LYS A O 1
ATOM 979 N N . LEU A 1 119 ? -27.889 -8.697 45.085 1.00 94.69 119 LEU A N 1
ATOM 980 C CA . LEU A 1 119 ? -28.851 -9.786 45.270 1.00 94.69 119 LEU A CA 1
ATOM 981 C C . LEU A 1 119 ? -29.561 -9.723 46.623 1.00 94.69 119 LEU A C 1
ATOM 983 O O . LEU A 1 119 ? -30.779 -9.883 46.665 1.00 94.69 119 LEU A O 1
ATOM 987 N N . LYS A 1 120 ? -28.833 -9.459 47.715 1.00 95.69 120 LYS A N 1
ATOM 988 C CA . LYS A 1 120 ? -29.442 -9.310 49.046 1.00 95.69 120 LYS A CA 1
ATOM 989 C C . LYS A 1 120 ? -30.435 -8.152 49.093 1.00 95.69 120 LYS A C 1
ATOM 991 O O . LYS A 1 120 ? -31.525 -8.324 49.630 1.00 95.69 120 LYS A O 1
ATOM 996 N N . VAL A 1 121 ? -30.090 -7.003 48.510 1.00 95.69 121 VAL A N 1
ATOM 997 C CA . VAL A 1 121 ? -30.982 -5.832 48.459 1.00 95.69 121 VAL A CA 1
ATOM 998 C C . VAL A 1 121 ? -32.259 -6.151 47.681 1.00 95.69 121 VAL A C 1
ATOM 1000 O O . VAL A 1 121 ? -33.355 -5.858 48.156 1.00 95.69 121 VAL A O 1
ATOM 1003 N N . ILE A 1 122 ? -32.140 -6.809 46.523 1.00 96.06 122 ILE A N 1
ATOM 1004 C CA . ILE A 1 122 ? -33.302 -7.238 45.731 1.00 96.06 122 ILE A CA 1
ATOM 1005 C C . ILE A 1 122 ? -34.161 -8.219 46.532 1.00 96.06 122 ILE A C 1
ATOM 1007 O O . ILE A 1 122 ? -35.374 -8.039 46.622 1.00 96.06 122 ILE A O 1
ATOM 1011 N N . ALA A 1 123 ? -33.546 -9.228 47.154 1.00 96.12 123 ALA A N 1
ATOM 1012 C CA . ALA A 1 123 ? -34.259 -10.204 47.972 1.00 96.12 123 ALA A CA 1
ATOM 1013 C C . ALA A 1 123 ? -35.016 -9.528 49.127 1.00 96.12 123 ALA A C 1
ATOM 1015 O O . ALA A 1 123 ? -36.191 -9.821 49.353 1.00 96.12 123 ALA A O 1
ATOM 1016 N N . GLN A 1 124 ? -34.382 -8.569 49.807 1.00 96.81 124 GLN A N 1
ATOM 1017 C CA . GLN A 1 124 ? -35.009 -7.799 50.878 1.00 96.81 124 GLN A CA 1
ATOM 1018 C C . GLN A 1 124 ? -36.185 -6.955 50.370 1.00 96.81 124 GLN A C 1
ATOM 1020 O O . GLN A 1 124 ? -37.244 -6.932 50.999 1.00 96.81 124 GLN A O 1
ATOM 1025 N N . GLN A 1 125 ? -36.032 -6.285 49.227 1.00 96.50 125 GLN A N 1
ATOM 1026 C CA . GLN A 1 125 ? -37.101 -5.483 48.639 1.00 96.50 125 GLN A CA 1
ATOM 1027 C C . GLN A 1 125 ? -38.305 -6.343 48.236 1.00 96.50 125 GLN A C 1
ATOM 1029 O O . GLN A 1 125 ? -39.445 -5.973 48.523 1.00 96.50 125 GLN A O 1
ATOM 1034 N N . VAL A 1 126 ? -38.061 -7.508 47.629 1.00 96.69 126 VAL A N 1
ATOM 1035 C CA . VAL A 1 126 ? -39.112 -8.477 47.280 1.00 96.69 126 VAL A CA 1
ATOM 1036 C C . VAL A 1 126 ? -39.831 -8.971 48.535 1.00 96.69 126 VAL A C 1
ATOM 1038 O O . VAL A 1 126 ? -41.060 -9.046 48.554 1.00 96.69 126 VAL A O 1
ATOM 1041 N N . GLN A 1 127 ? -39.092 -9.254 49.608 1.00 96.38 127 GLN A N 1
ATOM 1042 C CA . GLN A 1 127 ? -39.680 -9.696 50.871 1.00 96.38 127 GLN A CA 1
ATOM 1043 C C . GLN A 1 127 ? -40.583 -8.622 51.495 1.00 96.38 127 GLN A C 1
ATOM 1045 O O . GLN A 1 127 ? -41.680 -8.932 51.964 1.00 96.38 127 GLN A O 1
ATOM 1050 N N . LEU A 1 128 ? -40.167 -7.352 51.461 1.00 96.69 128 LEU A N 1
ATOM 1051 C CA . LEU A 1 128 ? -40.986 -6.244 51.953 1.00 96.69 128 LEU A CA 1
ATOM 1052 C C . LEU A 1 128 ? -42.243 -6.038 51.094 1.00 96.69 128 LEU A C 1
ATOM 1054 O O . LEU A 1 128 ? -43.327 -5.803 51.632 1.00 96.69 128 LEU A O 1
ATOM 1058 N N . GLN A 1 129 ? -42.116 -6.166 49.771 1.00 96.19 129 GLN A N 1
ATOM 1059 C CA . GLN A 1 129 ? -43.242 -6.063 48.845 1.00 96.19 129 GLN A CA 1
ATOM 1060 C C . GLN A 1 129 ? -44.281 -7.165 49.089 1.00 96.19 129 GLN A C 1
ATOM 1062 O O . GLN A 1 129 ? -45.466 -6.854 49.202 1.00 96.19 129 GLN A O 1
ATOM 1067 N N . GLN A 1 130 ? -43.851 -8.420 49.271 1.00 95.44 130 GLN A N 1
ATOM 1068 C CA . GLN A 1 130 ? -44.758 -9.517 49.637 1.00 95.44 130 GLN A CA 1
ATOM 1069 C C . GLN A 1 130 ? -45.483 -9.254 50.957 1.00 95.44 130 GLN A C 1
ATOM 1071 O O . GLN A 1 130 ? -46.667 -9.561 51.086 1.00 95.44 130 GLN A O 1
ATOM 1076 N N . GLN A 1 131 ? -44.796 -8.676 51.945 1.00 95.00 131 GLN A N 1
ATOM 1077 C CA . GLN A 1 131 ? -45.413 -8.375 53.232 1.00 95.00 131 GLN A CA 1
ATOM 1078 C C . GLN A 1 131 ? -46.482 -7.279 53.101 1.00 95.00 131 GLN A C 1
ATOM 1080 O O . GLN A 1 131 ? -47.578 -7.422 53.643 1.00 95.00 131 GLN A O 1
ATOM 1085 N N . GLN A 1 132 ? -46.213 -6.219 52.330 1.00 94.56 132 GLN A N 1
ATOM 1086 C CA . GLN A 1 132 ? -47.220 -5.197 52.022 1.00 94.56 132 GLN A CA 1
ATOM 1087 C C . GLN A 1 132 ? -48.418 -5.771 51.260 1.00 94.56 132 GLN A C 1
ATOM 1089 O O . GLN A 1 132 ? -49.557 -5.375 51.511 1.00 94.56 132 GLN A O 1
ATOM 1094 N N . GLU A 1 133 ? -48.181 -6.695 50.331 1.00 94.81 133 GLU A N 1
ATOM 1095 C CA . GLU A 1 133 ? -49.245 -7.345 49.570 1.00 94.81 133 GLU A CA 1
ATOM 1096 C C . GLU A 1 133 ? -50.114 -8.248 50.453 1.00 94.81 133 GLU A C 1
ATOM 1098 O O . GLU A 1 133 ? -51.338 -8.154 50.387 1.00 94.81 133 GLU A O 1
ATOM 1103 N N . GLN A 1 134 ? -49.516 -9.015 51.371 1.00 94.75 134 GLN A N 1
ATOM 1104 C CA . GLN A 1 134 ? -50.270 -9.781 52.371 1.00 94.75 134 GLN A CA 1
ATOM 1105 C C . GLN A 1 134 ? -51.146 -8.883 53.249 1.00 94.75 134 GLN A C 1
ATOM 1107 O O . GLN A 1 134 ? -52.319 -9.186 53.455 1.00 94.75 134 GLN A O 1
ATOM 1112 N N . VAL A 1 135 ? -50.615 -7.754 53.733 1.00 95.25 135 VAL A N 1
ATOM 1113 C CA . VAL A 1 135 ? -51.400 -6.797 54.533 1.00 95.25 135 VAL A CA 1
ATOM 1114 C C . VAL A 1 135 ? -52.562 -6.226 53.720 1.00 95.25 135 VAL A C 1
ATOM 1116 O O . VAL A 1 135 ? -53.674 -6.101 54.236 1.00 95.25 135 VAL A O 1
ATOM 1119 N N . ARG A 1 136 ? -52.330 -5.912 52.440 1.00 95.69 136 ARG A N 1
ATOM 1120 C CA . ARG A 1 136 ? -53.369 -5.415 51.530 1.00 95.69 136 ARG A CA 1
ATOM 1121 C C . ARG A 1 136 ? -54.492 -6.437 51.345 1.00 95.69 136 ARG A C 1
ATOM 1123 O O . ARG A 1 136 ? -55.657 -6.060 51.433 1.00 95.69 136 ARG A O 1
ATOM 1130 N N . LEU A 1 137 ? -54.145 -7.707 51.131 1.00 95.31 137 LEU A N 1
ATOM 1131 C CA . LEU A 1 137 ? -55.111 -8.799 50.977 1.00 95.31 137 LEU A CA 1
ATOM 1132 C C . LEU A 1 137 ? -55.922 -9.022 52.257 1.00 95.31 137 LEU A C 1
ATOM 1134 O O . LEU A 1 137 ? -57.145 -9.097 52.198 1.00 95.31 137 LEU A O 1
ATOM 1138 N N . LEU A 1 138 ? -55.271 -9.041 53.423 1.00 94.38 138 LEU A N 1
ATOM 1139 C CA . LEU A 1 138 ? -55.952 -9.215 54.711 1.00 94.38 138 LEU A CA 1
ATOM 1140 C C . LEU A 1 138 ? -56.922 -8.051 54.991 1.00 94.38 138 LEU A C 1
ATOM 1142 O O . LEU A 1 138 ? -58.037 -8.248 55.474 1.00 94.38 138 LEU A O 1
ATOM 1146 N N . HIS A 1 139 ? -56.530 -6.820 54.647 1.00 93.25 139 HIS A N 1
ATOM 1147 C CA . HIS A 1 139 ? -57.410 -5.657 54.755 1.00 93.25 139 HIS A CA 1
ATOM 1148 C C . HIS A 1 139 ? -58.618 -5.748 53.810 1.00 93.25 139 HIS A C 1
ATOM 1150 O O . HIS A 1 139 ? -59.737 -5.450 54.228 1.00 93.25 139 HIS A O 1
ATOM 1156 N N . GLN A 1 140 ? -58.409 -6.192 52.567 1.00 92.00 140 GLN A N 1
ATOM 1157 C CA . GLN A 1 140 ? -59.489 -6.431 51.607 1.00 92.00 140 GLN A CA 1
ATOM 1158 C C . GLN A 1 140 ? -60.464 -7.500 52.118 1.00 92.00 140 GLN A C 1
ATOM 1160 O O . GLN A 1 140 ? -61.665 -7.247 52.161 1.00 92.00 140 GLN A O 1
ATOM 1165 N N . GLU A 1 141 ? -59.960 -8.638 52.601 1.00 91.50 141 GLU A N 1
ATOM 1166 C CA . GLU A 1 141 ? -60.787 -9.711 53.169 1.00 91.50 141 GLU A CA 1
ATOM 1167 C C . GLU A 1 141 ? -61.594 -9.218 54.384 1.00 91.50 141 GLU A C 1
ATOM 1169 O O . GLU A 1 141 ? -62.763 -9.570 54.567 1.00 91.50 141 GLU A O 1
ATOM 1174 N N . LYS A 1 142 ? -60.996 -8.359 55.221 1.00 91.56 142 LYS A N 1
ATOM 1175 C CA . LYS A 1 142 ? -61.693 -7.743 56.356 1.00 91.56 142 LYS A CA 1
ATOM 1176 C C . LYS A 1 142 ? -62.848 -6.850 55.890 1.00 91.56 142 LYS A C 1
ATOM 1178 O O . LYS A 1 142 ? -63.942 -6.960 56.440 1.00 91.56 142 LYS A O 1
ATOM 1183 N N . LEU A 1 143 ? -62.620 -5.997 54.888 1.00 90.38 143 LEU A N 1
ATOM 1184 C CA . LEU A 1 143 ? -63.659 -5.137 54.307 1.00 90.38 143 LEU A CA 1
ATOM 1185 C C . LEU A 1 143 ? -64.788 -5.958 53.671 1.00 90.38 143 LEU A C 1
ATOM 1187 O O . LEU A 1 143 ? -65.959 -5.611 53.815 1.00 90.38 143 LEU A O 1
ATOM 1191 N N . GLU A 1 144 ? -64.453 -7.057 52.995 1.00 88.44 144 GLU A N 1
ATOM 1192 C CA . GLU A 1 144 ? -65.435 -7.975 52.414 1.00 88.44 144 GLU A CA 1
ATOM 1193 C C . GLU A 1 144 ? -66.283 -8.659 53.492 1.00 88.44 144 GLU A C 1
ATOM 1195 O O . GLU A 1 144 ? -67.512 -8.672 53.379 1.00 88.44 144 GLU A O 1
ATOM 1200 N N . ARG A 1 145 ? -65.673 -9.149 54.583 1.00 87.62 145 ARG A N 1
ATOM 1201 C CA . ARG A 1 145 ? -66.429 -9.683 55.731 1.00 87.62 145 ARG A CA 1
ATOM 1202 C C . ARG A 1 145 ? -67.331 -8.633 56.369 1.00 87.62 145 ARG A C 1
ATOM 1204 O O . ARG A 1 145 ? -68.475 -8.937 56.694 1.00 87.62 145 ARG A O 1
ATOM 1211 N N . GLU A 1 146 ? -66.843 -7.410 56.555 1.00 83.19 146 GLU A N 1
ATOM 1212 C CA . GLU A 1 146 ? -67.632 -6.330 57.153 1.00 83.19 146 GLU A CA 1
ATOM 1213 C C . GLU A 1 146 ? -68.827 -5.947 56.262 1.00 83.19 146 GLU A C 1
ATOM 1215 O O . GLU A 1 146 ? -69.943 -5.793 56.761 1.00 83.19 146 GLU A O 1
ATOM 1220 N N . GLN A 1 147 ? -68.643 -5.902 54.936 1.00 82.19 147 GLN A N 1
ATOM 1221 C CA . GLN A 1 147 ? -69.748 -5.737 53.984 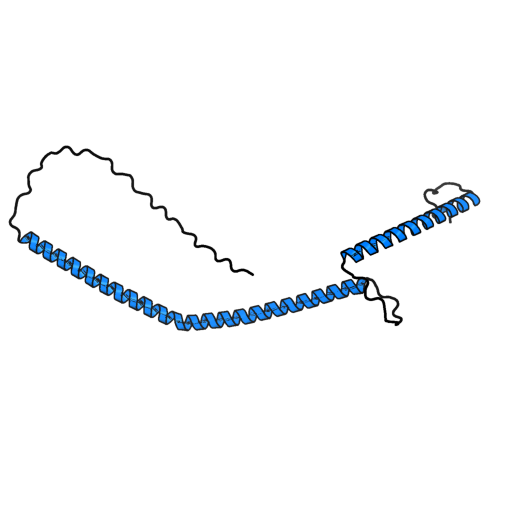1.00 82.19 147 GLN A CA 1
ATOM 1222 C C . GLN A 1 147 ? -70.748 -6.895 54.026 1.00 82.19 147 GLN A C 1
ATOM 1224 O O . GLN A 1 147 ? -71.955 -6.646 53.995 1.00 82.19 147 GLN A O 1
ATOM 1229 N N . GLN A 1 148 ? -70.287 -8.145 54.114 1.00 79.81 148 GLN A N 1
ATOM 1230 C CA . GLN A 1 148 ? -71.178 -9.303 54.235 1.00 79.81 148 GLN A CA 1
ATOM 1231 C C . GLN A 1 148 ? -72.014 -9.233 55.519 1.00 79.81 148 GLN A C 1
ATOM 1233 O O . GLN A 1 148 ? -73.230 -9.404 55.461 1.00 79.81 148 GLN A O 1
ATOM 1238 N N . ILE A 1 149 ? -71.400 -8.903 56.660 1.00 79.88 149 ILE A N 1
ATOM 1239 C CA . ILE A 1 149 ? -72.111 -8.723 57.936 1.00 79.88 149 ILE A CA 1
ATOM 1240 C C . ILE A 1 149 ? -73.122 -7.573 57.834 1.00 79.88 149 ILE A C 1
ATOM 1242 O O . ILE A 1 149 ? -74.270 -7.723 58.249 1.00 79.88 149 ILE A O 1
ATOM 1246 N N . ARG A 1 150 ? -72.738 -6.438 57.235 1.00 74.69 150 ARG A N 1
ATOM 1247 C CA . ARG A 1 150 ? -73.638 -5.291 57.035 1.00 74.69 150 ARG A CA 1
ATOM 1248 C C . ARG A 1 150 ? -74.817 -5.627 56.118 1.00 74.69 150 ARG A C 1
ATOM 1250 O O . ARG A 1 150 ? -75.928 -5.179 56.380 1.00 74.69 150 ARG A O 1
ATOM 1257 N N . THR A 1 151 ? -74.592 -6.429 55.080 1.00 66.56 151 THR A N 1
ATOM 1258 C CA . THR A 1 151 ? -75.639 -6.893 54.153 1.00 66.56 151 THR A CA 1
ATOM 1259 C C . THR A 1 151 ? -76.624 -7.838 54.848 1.00 66.56 151 THR A C 1
ATOM 1261 O O . THR A 1 151 ? -77.823 -7.736 54.621 1.00 66.56 151 THR A O 1
ATOM 1264 N N . GLN A 1 152 ? -76.142 -8.696 55.753 1.00 60.84 152 GLN A N 1
ATOM 1265 C CA . GLN A 1 152 ? -76.973 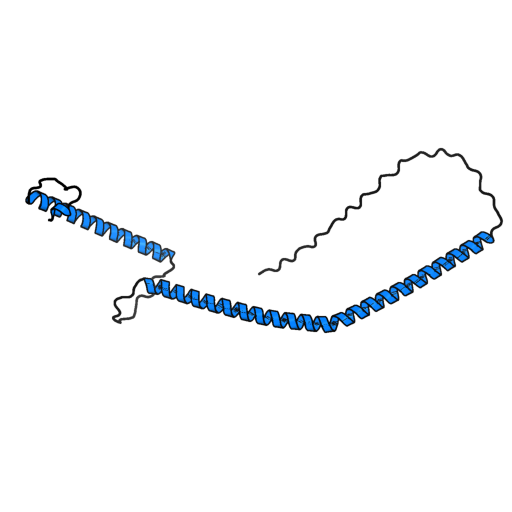-9.624 56.536 1.00 60.84 152 GLN A CA 1
ATOM 1266 C C . GLN A 1 152 ? -77.796 -8.937 57.649 1.00 60.84 152 GLN A C 1
ATOM 1268 O O . GLN A 1 152 ? -78.724 -9.543 58.178 1.00 60.84 152 GLN A O 1
ATOM 1273 N N . LEU A 1 153 ? -77.473 -7.689 58.019 1.00 57.66 153 LEU A N 1
ATOM 1274 C CA . LEU A 1 153 ? -78.175 -6.903 59.049 1.00 57.66 153 LEU A CA 1
ATOM 1275 C C . LEU A 1 153 ? -79.194 -5.893 58.479 1.00 57.66 153 LEU A C 1
ATOM 1277 O O . LEU A 1 153 ? -79.881 -5.224 59.253 1.00 57.66 153 LEU A O 1
ATOM 1281 N N . LEU A 1 154 ? -79.314 -5.761 57.152 1.00 50.09 154 LEU A N 1
ATOM 1282 C CA . LEU A 1 154 ? -80.352 -4.937 56.523 1.00 50.09 154 LEU A CA 1
ATOM 1283 C C . LEU A 1 154 ? -81.685 -5.716 56.446 1.00 50.09 154 LEU A C 1
ATOM 1285 O O . LEU A 1 154 ? -81.686 -6.851 55.966 1.00 50.09 154 LEU A O 1
ATOM 1289 N N . PRO A 1 155 ? -82.838 -5.136 56.841 1.00 48.50 155 PRO A N 1
ATOM 1290 C CA . PRO A 1 155 ? -84.142 -5.745 56.583 1.00 48.50 155 PRO A CA 1
ATOM 1291 C C . PRO A 1 155 ? -84.359 -5.908 55.077 1.00 48.50 155 PRO A C 1
ATOM 1293 O O . PRO A 1 155 ? -84.010 -5.015 54.303 1.00 48.50 155 PRO A O 1
ATOM 1296 N N . SER A 1 156 ? -84.972 -7.019 54.660 1.00 42.38 156 SER A N 1
ATOM 1297 C CA . SER A 1 156 ? -85.318 -7.262 53.260 1.00 42.38 156 SER A CA 1
ATOM 1298 C C . SER A 1 156 ? -86.179 -6.117 52.718 1.00 42.38 156 SER A C 1
ATOM 1300 O O . SER A 1 156 ? -87.368 -6.012 53.034 1.00 42.38 156 SER A O 1
ATOM 1302 N N . HIS A 1 157 ? -85.601 -5.262 51.881 1.00 47.62 157 HIS A N 1
ATOM 1303 C CA . HIS A 1 157 ? -86.381 -4.426 50.986 1.00 47.62 157 HIS A CA 1
ATOM 1304 C C . HIS A 1 157 ? -86.345 -5.041 49.596 1.00 47.62 157 HIS A C 1
ATOM 1306 O O . HIS A 1 157 ? -85.285 -5.309 49.032 1.00 47.62 157 HIS A O 1
ATOM 1312 N N . ALA A 1 158 ? -87.552 -5.347 49.122 1.00 50.62 158 ALA A N 1
ATOM 1313 C CA . ALA A 1 158 ? -87.842 -5.933 47.830 1.00 50.62 158 ALA A CA 1
ATOM 1314 C C . ALA A 1 158 ? -87.181 -5.132 46.693 1.00 50.62 158 ALA A C 1
ATOM 1316 O O . ALA A 1 158 ? -87.034 -3.911 46.811 1.00 50.62 158 ALA A O 1
ATOM 1317 N N . PRO A 1 159 ? -86.808 -5.787 45.581 1.00 52.75 159 PRO A N 1
ATOM 1318 C CA . PRO A 1 159 ? -86.258 -5.084 44.433 1.00 52.75 159 PRO A CA 1
ATOM 1319 C C . PRO A 1 159 ? -87.325 -4.135 43.858 1.00 52.75 159 PRO A C 1
ATOM 1321 O O . PRO A 1 159 ? -88.497 -4.521 43.782 1.00 52.75 159 PRO A O 1
ATOM 1324 N N . PRO A 1 160 ? -86.969 -2.906 43.439 1.00 55.91 160 PRO A N 1
ATOM 1325 C CA . PRO A 1 160 ? -87.907 -2.074 42.708 1.00 55.91 160 PRO A CA 1
ATOM 1326 C C . PRO A 1 160 ? -88.217 -2.737 41.360 1.00 55.91 160 PRO A C 1
ATOM 1328 O O . PRO A 1 160 ? -87.350 -3.333 40.719 1.00 55.91 160 PRO A O 1
ATOM 1331 N N . ALA A 1 161 ? -89.488 -2.662 40.972 1.00 50.84 161 ALA A N 1
ATOM 1332 C CA . ALA A 1 161 ? -90.032 -3.254 39.758 1.00 50.84 161 ALA A CA 1
ATOM 1333 C C . ALA A 1 161 ? -89.254 -2.831 38.491 1.00 50.84 161 ALA A C 1
ATOM 1335 O O . ALA A 1 161 ? -88.763 -1.701 38.419 1.00 50.84 161 ALA A O 1
ATOM 1336 N N . PRO A 1 162 ? -89.175 -3.701 37.467 1.00 50.50 162 PRO A N 1
ATOM 1337 C CA . PRO A 1 162 ? -88.468 -3.401 36.231 1.00 50.50 162 PRO A CA 1
ATOM 1338 C C . PRO A 1 162 ? -89.234 -2.331 35.450 1.00 50.50 162 PRO A C 1
ATOM 1340 O O . PRO A 1 162 ? -90.298 -2.586 34.884 1.00 50.50 162 PRO A O 1
ATOM 1343 N N . THR A 1 163 ? -88.701 -1.113 35.405 1.00 53.47 163 THR A N 1
ATOM 1344 C CA . THR A 1 163 ? -89.209 -0.070 34.517 1.00 53.47 163 THR A CA 1
ATOM 1345 C C . THR A 1 163 ? -88.638 -0.290 33.118 1.00 53.47 163 THR A C 1
ATOM 1347 O O . THR A 1 163 ? -87.453 -0.082 32.852 1.00 53.47 163 THR A O 1
ATOM 1350 N N . HIS A 1 164 ? -89.503 -0.746 32.210 1.00 50.28 164 HIS A N 1
ATOM 1351 C CA . HIS A 1 164 ? -89.237 -0.845 30.777 1.00 50.28 164 HIS A CA 1
ATOM 1352 C C . HIS A 1 164 ? -88.881 0.544 30.226 1.00 50.28 164 HIS A C 1
ATOM 1354 O O . HIS A 1 164 ? -89.742 1.410 30.088 1.00 50.28 164 HIS A O 1
ATOM 1360 N N . HIS A 1 165 ? -87.612 0.751 29.894 1.00 48.12 165 HIS A N 1
ATOM 1361 C CA . HIS A 1 165 ? -87.163 1.861 29.063 1.00 48.12 165 HIS A CA 1
ATOM 1362 C C . HIS A 1 165 ? -86.471 1.268 27.827 1.00 48.12 165 HIS A C 1
ATOM 1364 O O . HIS A 1 165 ? -85.750 0.276 27.954 1.00 48.12 165 HIS A O 1
ATOM 1370 N N . PRO A 1 166 ? -86.722 1.798 26.616 1.00 49.34 166 PRO A N 1
ATOM 1371 C CA . PRO A 1 166 ? -86.147 1.250 25.397 1.00 49.34 166 PRO A CA 1
ATOM 1372 C C . PRO A 1 166 ? -84.645 1.546 25.379 1.00 49.34 166 PRO A C 1
ATOM 1374 O O . PRO A 1 166 ? -84.227 2.701 25.298 1.00 49.34 166 PRO A O 1
ATOM 1377 N N . THR A 1 167 ? -83.817 0.508 25.475 1.00 55.84 167 THR A N 1
ATOM 1378 C CA . THR A 1 167 ? -82.367 0.643 25.332 1.00 55.84 167 THR A CA 1
ATOM 1379 C C . THR A 1 167 ? -82.032 0.855 23.856 1.00 55.84 167 THR A C 1
ATOM 1381 O O . THR A 1 167 ? -82.179 -0.050 23.036 1.00 55.84 167 THR A O 1
ATOM 1384 N N . VAL A 1 168 ? -81.571 2.058 23.510 1.00 53.56 168 VAL A N 1
ATOM 1385 C CA . VAL A 1 168 ? -80.860 2.309 22.251 1.00 53.56 168 VAL A CA 1
ATOM 1386 C C . VAL A 1 168 ? -79.542 1.541 22.327 1.00 53.56 168 VAL A C 1
ATOM 1388 O O . VAL A 1 168 ? -78.670 1.875 23.127 1.00 53.56 168 VAL A O 1
ATOM 1391 N N . ILE A 1 169 ? -79.413 0.483 21.526 1.00 56.25 169 ILE A N 1
ATOM 1392 C CA . ILE A 1 169 ? -78.164 -0.268 21.387 1.00 56.25 169 ILE A CA 1
ATOM 1393 C C . ILE A 1 169 ? -77.186 0.628 20.626 1.00 56.25 169 ILE A C 1
ATOM 1395 O O . ILE A 1 169 ? -77.241 0.730 19.402 1.00 56.25 169 ILE A O 1
ATOM 1399 N N . VAL A 1 170 ? -76.299 1.298 21.356 1.00 55.88 170 VAL A N 1
ATOM 1400 C CA . VAL A 1 170 ? -75.086 1.870 20.771 1.00 55.88 170 VAL A CA 1
ATOM 1401 C C . VAL A 1 170 ? -74.088 0.717 20.625 1.00 55.88 170 VAL A C 1
ATOM 1403 O O . VAL A 1 170 ? -73.780 0.073 21.631 1.00 55.88 170 VAL A O 1
ATOM 1406 N N . PRO A 1 171 ? -73.593 0.403 19.413 1.00 58.06 171 PRO A N 1
ATOM 1407 C CA . PRO A 1 171 ? -72.558 -0.609 19.250 1.00 58.06 171 PRO A CA 1
ATOM 1408 C C . PRO A 1 171 ? -71.311 -0.205 20.042 1.00 58.06 171 PRO A C 1
ATOM 1410 O O . PRO A 1 171 ? -70.825 0.920 19.912 1.00 58.06 171 PRO A O 1
ATOM 1413 N N . ALA A 1 172 ? -70.799 -1.117 20.867 1.00 62.62 172 ALA A N 1
ATOM 1414 C CA . ALA A 1 172 ? -69.529 -0.921 21.552 1.00 62.62 172 ALA A CA 1
ATOM 1415 C C . ALA A 1 172 ? -68.394 -0.778 20.515 1.00 62.62 172 ALA A C 1
ATOM 1417 O O . ALA A 1 172 ? -68.388 -1.516 19.523 1.00 62.62 172 ALA A O 1
ATOM 1418 N N . PRO A 1 173 ? -67.434 0.145 20.710 1.00 64.25 173 PRO A N 1
ATOM 1419 C CA . PRO A 1 173 ? -66.304 0.269 19.803 1.00 64.25 173 PRO A CA 1
ATOM 1420 C C . PRO A 1 173 ? -65.405 -0.976 19.907 1.00 64.25 173 PRO A C 1
ATOM 1422 O O . PRO A 1 173 ? -65.301 -1.564 20.989 1.00 64.25 173 PRO A O 1
ATOM 1425 N N . PRO A 1 174 ? -64.761 -1.404 18.805 1.00 65.94 174 PRO A N 1
ATOM 1426 C CA . PRO A 1 174 ? -63.918 -2.594 18.804 1.00 65.94 174 PRO A CA 1
ATOM 1427 C C . PRO A 1 174 ? -62.698 -2.416 19.725 1.00 65.94 174 PRO A C 1
ATOM 1429 O O . PRO A 1 174 ? -62.240 -1.287 19.933 1.00 65.94 174 PRO A O 1
ATOM 1432 N N . PRO A 1 175 ? -62.157 -3.516 20.282 1.00 59.47 175 PRO A N 1
ATOM 1433 C CA . PRO A 1 175 ? -61.020 -3.457 21.188 1.00 59.47 175 PRO A CA 1
ATOM 1434 C C . PRO A 1 175 ? -59.802 -2.858 20.478 1.00 59.47 175 PRO A C 1
ATOM 1436 O O . PRO A 1 175 ? -59.401 -3.301 19.403 1.00 59.47 175 PRO A O 1
ATOM 1439 N N . SER A 1 176 ? -59.225 -1.830 21.099 1.00 56.16 176 SER A N 1
ATOM 1440 C CA . SER A 1 176 ? -58.003 -1.174 20.640 1.00 56.16 176 SER A CA 1
ATOM 1441 C C . SER A 1 176 ? -56.854 -2.183 20.609 1.00 56.16 176 SER A C 1
ATOM 1443 O O . SER A 1 176 ? -56.481 -2.738 21.643 1.00 56.16 176 SER A O 1
ATOM 1445 N N . HIS A 1 177 ? -56.296 -2.435 19.424 1.00 50.22 177 HIS A N 1
ATOM 1446 C CA . HIS A 1 177 ? -55.080 -3.224 19.275 1.00 50.22 177 HIS A CA 1
ATOM 1447 C C . HIS A 1 177 ? -53.927 -2.492 19.967 1.00 50.22 177 HIS A C 1
ATOM 1449 O O . HIS A 1 177 ? -53.482 -1.435 19.519 1.00 50.22 177 HIS A O 1
ATOM 1455 N N . HIS A 1 178 ? -53.433 -3.059 21.064 1.00 50.44 178 HIS A N 1
ATOM 1456 C CA . HIS A 1 178 ? -52.218 -2.588 21.712 1.00 50.44 178 HIS A CA 1
ATOM 1457 C C . HIS A 1 178 ? -51.033 -2.844 20.771 1.00 50.44 178 HIS A C 1
ATOM 1459 O O . HIS A 1 178 ? -50.531 -3.961 20.669 1.00 50.44 178 HIS A O 1
ATOM 1465 N N . VAL A 1 179 ? -50.601 -1.810 20.052 1.00 55.06 179 VAL A N 1
ATOM 1466 C CA . VAL A 1 179 ? -49.336 -1.822 19.315 1.00 55.06 179 VAL A CA 1
ATOM 1467 C C . VAL A 1 179 ? -48.216 -1.678 20.339 1.00 55.06 179 VAL A C 1
ATOM 1469 O O . VAL A 1 179 ? -48.061 -0.625 20.958 1.00 55.06 179 VAL A O 1
ATOM 1472 N N . THR A 1 180 ? -47.428 -2.731 20.538 1.00 54.22 180 THR A N 1
ATOM 1473 C CA . THR A 1 180 ? -46.166 -2.634 21.276 1.00 54.22 180 THR A CA 1
ATOM 1474 C C . THR A 1 180 ? -45.165 -1.895 20.393 1.00 54.22 180 THR A C 1
ATOM 1476 O O . THR A 1 180 ? -44.531 -2.484 19.522 1.00 54.22 180 THR A O 1
ATOM 1479 N N . VAL A 1 181 ? -45.048 -0.580 20.573 1.00 57.50 181 VAL A N 1
ATOM 1480 C CA . VAL A 1 181 ? -43.966 0.189 19.954 1.00 57.50 181 VAL A CA 1
ATOM 1481 C C . VAL A 1 181 ? -42.691 -0.127 20.729 1.00 57.50 181 VAL A C 1
ATOM 1483 O O . VAL A 1 181 ? -42.542 0.262 21.886 1.00 57.50 181 VAL A O 1
ATOM 1486 N N . VAL A 1 182 ? -41.771 -0.856 20.100 1.00 55.78 182 VAL A N 1
ATOM 1487 C CA . VAL A 1 182 ? -40.396 -0.973 20.587 1.00 55.78 182 VAL A CA 1
ATOM 1488 C C . VAL A 1 182 ? -39.731 0.381 20.355 1.00 55.78 182 VAL A C 1
ATOM 1490 O O . VAL A 1 182 ? -39.365 0.726 19.233 1.00 55.78 182 VAL A O 1
ATOM 1493 N N . THR A 1 183 ? -39.609 1.179 21.415 1.00 60.19 183 THR A N 1
ATOM 1494 C CA . THR A 1 183 ? -38.735 2.354 21.418 1.00 60.19 183 THR A CA 1
ATOM 1495 C C . THR A 1 183 ? -37.297 1.868 21.272 1.00 60.19 183 THR A C 1
ATOM 1497 O O . THR A 1 183 ? -36.714 1.316 22.203 1.00 60.19 183 THR A O 1
ATOM 1500 N N . MET A 1 184 ? -36.720 2.076 20.090 1.00 59.69 184 MET A N 1
ATOM 1501 C CA . MET A 1 184 ? -35.273 2.042 19.913 1.00 59.69 184 MET A CA 1
ATOM 1502 C C . MET A 1 184 ? -34.700 3.273 20.621 1.00 59.69 184 MET A C 1
ATOM 1504 O O . MET A 1 184 ? -34.965 4.406 20.218 1.00 59.69 184 MET A O 1
ATOM 1508 N N . GLY A 1 185 ? -33.966 3.056 21.713 1.00 60.19 185 GLY A N 1
ATOM 1509 C CA . GLY A 1 185 ? -33.186 4.110 22.360 1.00 60.19 185 GLY A CA 1
ATOM 1510 C C . GLY A 1 185 ? -32.087 4.634 21.421 1.00 60.19 185 GLY A C 1
ATOM 1511 O O . GLY A 1 185 ? -31.600 3.875 20.578 1.00 60.19 185 GLY A O 1
ATOM 1512 N N . PRO A 1 186 ? -31.697 5.917 21.523 1.00 60.66 186 PRO A N 1
ATOM 1513 C CA . PRO A 1 186 ? -30.711 6.507 20.627 1.00 60.66 186 PRO A CA 1
ATOM 1514 C C . PRO A 1 186 ? -29.329 5.880 20.844 1.00 60.66 186 PRO A C 1
ATOM 1516 O O . PRO A 1 186 ? -28.830 5.819 21.967 1.00 60.66 186 PRO A O 1
ATOM 1519 N N . SER A 1 187 ? -28.706 5.433 19.751 1.00 53.88 187 SER A N 1
ATOM 1520 C CA . SER A 1 187 ? -27.300 5.033 19.718 1.00 53.88 187 SER A CA 1
ATOM 1521 C C . SER A 1 187 ? -26.414 6.208 20.118 1.00 53.88 187 SER A C 1
ATOM 1523 O O . SER A 1 187 ? -26.322 7.203 19.399 1.00 53.88 187 SER A O 1
ATOM 1525 N N . SER A 1 188 ? -25.720 6.067 21.243 1.00 52.28 188 SER A N 1
ATOM 1526 C CA . SER A 1 188 ? -24.578 6.911 21.570 1.00 52.28 188 SER A CA 1
ATOM 1527 C C . SER A 1 188 ? -23.444 6.598 20.596 1.00 52.28 188 SER A C 1
ATOM 1529 O O . SER A 1 188 ? -22.807 5.550 20.671 1.00 52.28 188 SER A O 1
ATOM 1531 N N . VAL A 1 189 ? -23.212 7.521 19.669 1.00 52.69 189 VAL A N 1
ATOM 1532 C CA . VAL A 1 189 ? -21.967 7.640 18.909 1.00 52.69 189 VAL A CA 1
ATOM 1533 C C . VAL A 1 189 ? -20.837 7.945 19.892 1.00 52.69 189 VAL A C 1
ATOM 1535 O O . VAL A 1 189 ? -20.799 9.022 20.484 1.00 52.69 189 VAL A O 1
ATOM 1538 N N . ILE A 1 190 ? -19.923 6.992 20.075 1.00 50.50 190 ILE A N 1
ATOM 1539 C CA . ILE A 1 190 ? -18.595 7.277 20.616 1.00 50.50 190 ILE A CA 1
ATOM 1540 C C . ILE A 1 190 ? -17.673 7.441 19.416 1.00 50.50 190 ILE A C 1
ATOM 1542 O O . ILE A 1 190 ? -17.479 6.529 18.618 1.00 50.50 190 ILE A O 1
ATOM 1546 N N . ASN A 1 191 ? -17.190 8.670 19.301 1.00 43.28 191 ASN A N 1
ATOM 1547 C CA . ASN A 1 191 ? -16.210 9.152 18.351 1.00 43.28 191 ASN A CA 1
ATOM 1548 C C . ASN A 1 191 ? -14.864 8.446 18.594 1.00 43.28 191 ASN A C 1
ATOM 1550 O O . ASN A 1 191 ? -14.363 8.475 19.721 1.00 43.28 191 ASN A O 1
ATOM 1554 N N . THR A 1 192 ? -14.270 7.897 17.539 1.00 44.88 192 THR A N 1
ATOM 1555 C CA . THR A 1 192 ? -12.817 7.716 17.396 1.00 44.88 192 THR A CA 1
ATOM 1556 C C . THR A 1 192 ? -12.438 8.113 15.988 1.00 44.88 192 THR A C 1
ATOM 1558 O O . THR A 1 192 ? -13.070 7.546 15.067 1.00 44.88 192 THR A O 1
#

InterPro domains:
  IPR011598 Myc-type, basic helix-loop-helix (bHLH) domain [PF00010] (2-30)
  IPR011598 Myc-type, basic helix-loop-helix (bHLH) domain [PS50888] (1-30)
  IPR036638 Helix-loop-helix DNA-binding domain superfamily [G3DSA:4.10.280.10] (1-50)
  IPR036638 Helix-loop-helix DNA-binding domain superfamily [SSF47459] (2-51)
  IPR052207 Max-like/E-box-binding transcription factors [PTHR15741] (1-150)

pLDDT: mean 78.72, std 20.06, range [40.94, 98.56]

Secondary structure (DSSP, 8-state):
-GGGGSTT-TT----HHHHHHHHHHHHHHHHHHHHHHHHHHHHHHHHHHHHTT--S---S----------TTHHHHHHHHHHHHHHHHHHHHHHHHHHHHHHHHHHHHHHHHHHHHHHHHHHHHHHHHHHHHHHHHHHHHHHHHHHHHHHHHTS--PPPPP--------PPPPPPP----------------

Foldseek 3Di:
DLQVVQPPSPPPDDDPVRSVVSSVVVVVVVVVVVVVVVVVVVVVVVVCCVVVPPDPPPPDDDDDPDPDPDPCPVVVVVVVVVVVVVVVVVVVVVVVVVVVVVVVVVVVVVCVVCVVVVVVVVVVVVVVVVVVVVVVVVVVVVVVVVVVVVVVPDDDDDDPDDDDDDDDDDDDDDDDPPDPDDPDDDDDDDDD